Protein AF-A0A7S1HPH6-F1 (afdb_monomer)

pLDDT: mean 77.27, std 28.23, range [22.42, 97.75]

Foldseek 3Di:
DPDDDQPDDDDDPVLVVVLVPDDAAWDWDWDFDQDPVGTDTDIDTDGDPCSSVVVDPDDFDDDDDCLQPPQAQDDDPPDPHRHPVSSVQSQQQQVQVLLVVLQAAEDDDPSFGEAEDCVCPVRSPNNVVRRVFYFYGNFYDDPDDPSGPRVPDPPDDDDDDDDDDDDDDDDDDDDDDDDDDDDDDDDDDDDDDDDD

Nearest PDB structures (foldseek):
  6g9v-assembly2_B  TM=9.231E-01  e=1.113E-08  Aspergillus fumigatus Af293
  6g9w-assembly1_A  TM=8.872E-01  e=3.678E-08  Aspergillus fumigatus Af293
  4bma-assembly1_A  TM=8.974E-01  e=4.796E-08  Aspergillus fumigatus
  3oc9-assembly1_A  TM=8.702E-01  e=1.240E-06  Entamoeba histolytica HM-1:IMSS
  7y8r-assembly1_M  TM=3.788E-01  e=1.404E+00  Homo sapiens

Solvent-accessible surface area (backbone atoms only — not comparable to full-atom values): 13184 Å² total; per-residue (Å²): 139,88,86,78,86,83,84,82,82,90,79,57,70,72,55,51,64,58,52,72,78,52,89,67,67,73,47,81,42,84,40,83,39,82,49,98,95,44,77,42,87,38,81,45,76,43,71,60,83,70,70,52,57,86,77,51,95,75,85,81,81,83,88,74,60,53,75,80,78,61,66,58,72,82,43,58,75,88,42,97,56,41,2,58,58,50,28,50,49,45,52,17,44,41,38,35,53,32,42,44,73,29,41,26,43,78,46,71,56,86,88,40,26,23,42,63,33,66,88,59,30,82,85,54,52,86,42,63,90,34,46,81,36,59,41,52,41,71,37,57,38,56,87,93,57,90,57,60,66,62,82,76,69,99,84,67,84,86,80,76,84,80,78,87,78,87,80,77,94,74,90,84,79,95,82,80,91,77,92,78,85,86,76,89,78,84,76,81,85,82,76,79,79,80,74,130

Organism: NCBI:txid118079

Mean predicted aligned error: 13.44 Å

Secondary structure (DSSP, 8-state):
------S-----HHHHHHHTTS-PPPEEEEEEEEETTEEEEEEEEE--GGGGGGG-SS-------HHHH-----S-TT-SSSSHHHHHHHHHHHHHHHHHHTT-EEES-TTS--EE-TTT-SSS-S-GGGTT-EEETT-EE-TTS--------TTS---PPPPPPP----------PPP-PPPPPPPP---PPPP-

Radius of gyration: 24.22 Å; Cα contacts (8 Å, |Δi|>4): 194; chains: 1; bounding box: 56×44×67 Å

InterPro domains:
  IPR029044 Nucleotide-diphospho-sugar transferases [G3DSA:3.90.550.10] (1-156)
  IPR029044 Nucleotide-diphospho-sugar transferases [SSF53448] (1-144)
  IPR039741 UDP-sugar pyrophosphorylase [PTHR11952] (1-138)

Struc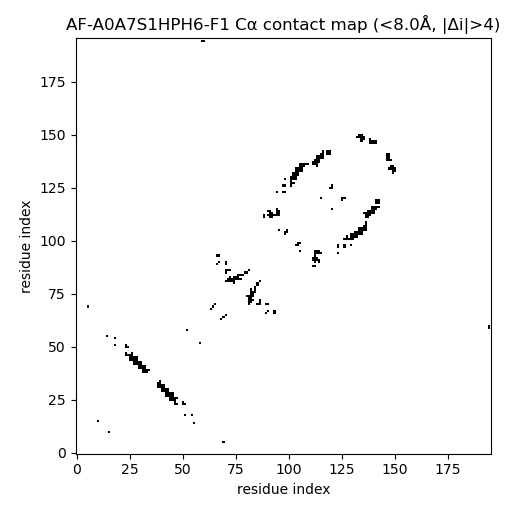ture (mmCIF, N/CA/C/O backbone):
data_AF-A0A7S1HPH6-F1
#
_entry.id   AF-A0A7S1HPH6-F1
#
loop_
_atom_site.group_PDB
_atom_site.id
_atom_site.type_symbol
_atom_site.label_atom_id
_atom_site.label_alt_id
_atom_site.label_comp_id
_atom_site.label_asym_id
_atom_site.label_entity_id
_atom_site.label_seq_id
_atom_site.pdbx_PDB_ins_code
_atom_site.Cartn_x
_atom_site.Cartn_y
_atom_site.Cartn_z
_atom_site.occupancy
_atom_site.B_iso_or_equiv
_atom_site.auth_seq_id
_atom_site.auth_comp_id
_atom_site.auth_asym_id
_atom_site.auth_atom_id
_atom_site.pdbx_PDB_model_num
ATOM 1 N N . TYR A 1 1 ? -9.936 9.406 -16.286 1.00 75.94 1 TYR A N 1
ATOM 2 C CA . TYR A 1 1 ? -9.340 8.166 -15.756 1.00 75.94 1 TYR A CA 1
ATOM 3 C C . TYR A 1 1 ? -9.218 8.309 -14.246 1.00 75.94 1 TYR A C 1
ATOM 5 O O . TYR A 1 1 ? -8.534 9.225 -13.818 1.00 75.94 1 TYR A O 1
ATOM 13 N N . ASN A 1 2 ? -9.925 7.489 -13.464 1.00 91.00 2 ASN A N 1
ATOM 14 C CA . ASN A 1 2 ? -10.007 7.560 -11.992 1.00 91.00 2 ASN A CA 1
ATOM 15 C C . ASN A 1 2 ? -9.466 6.301 -11.279 1.00 91.00 2 ASN A C 1
ATOM 17 O O . ASN A 1 2 ? -9.481 6.240 -10.057 1.00 91.00 2 ASN A O 1
ATOM 21 N N . TRP A 1 3 ? -8.962 5.317 -12.028 1.00 92.69 3 TRP A N 1
ATOM 22 C CA . TRP A 1 3 ? -8.407 4.075 -11.487 1.00 92.69 3 TRP A CA 1
ATOM 23 C C . TRP A 1 3 ? -6.900 4.214 -11.264 1.00 92.69 3 TRP A C 1
ATOM 25 O O . TRP A 1 3 ? -6.129 4.252 -12.226 1.00 92.69 3 TRP A O 1
ATOM 35 N N . SER A 1 4 ? -6.486 4.303 -10.000 1.00 94.31 4 SER A N 1
ATOM 36 C CA . SER A 1 4 ? -5.079 4.452 -9.608 1.00 94.31 4 SER A CA 1
ATOM 37 C C . SER A 1 4 ? -4.474 3.107 -9.207 1.00 94.31 4 SER A C 1
ATOM 39 O O . SER A 1 4 ? -5.008 2.410 -8.351 1.00 94.31 4 SER A O 1
ATOM 41 N N . ASN A 1 5 ? -3.338 2.740 -9.805 1.00 94.81 5 ASN A N 1
ATOM 42 C CA . ASN A 1 5 ? -2.629 1.507 -9.462 1.00 94.81 5 ASN A CA 1
ATOM 43 C C . ASN A 1 5 ? -1.796 1.701 -8.181 1.00 94.81 5 ASN A C 1
ATOM 45 O O . ASN A 1 5 ? -0.822 2.455 -8.190 1.00 94.81 5 ASN A O 1
ATOM 49 N N . ILE A 1 6 ? -2.157 0.997 -7.105 1.00 95.81 6 ILE A N 1
ATOM 50 C CA . ILE A 1 6 ? -1.423 0.992 -5.824 1.00 95.81 6 ILE A CA 1
ATOM 51 C C . ILE A 1 6 ? -0.426 -0.174 -5.690 1.00 95.81 6 ILE A C 1
ATOM 53 O O . ILE A 1 6 ? 0.089 -0.441 -4.610 1.00 95.81 6 ILE A O 1
ATOM 57 N N . CYS A 1 7 ? -0.142 -0.878 -6.788 1.00 95.25 7 CYS A N 1
ATOM 58 C CA . CYS A 1 7 ? 0.757 -2.032 -6.878 1.00 95.25 7 CYS A CA 1
ATOM 59 C C . CYS A 1 7 ? 0.338 -3.275 -6.073 1.00 95.25 7 CYS A C 1
ATOM 61 O O . CYS A 1 7 ? 1.124 -4.215 -5.972 1.00 95.25 7 CYS A O 1
ATOM 63 N N . MET A 1 8 ? -0.906 -3.347 -5.598 1.00 95.25 8 MET A N 1
ATOM 64 C CA . MET A 1 8 ? -1.480 -4.548 -4.987 1.00 95.25 8 MET A CA 1
ATOM 65 C C . MET A 1 8 ? -2.236 -5.358 -6.046 1.00 95.25 8 MET A C 1
ATOM 67 O O . MET A 1 8 ? -3.247 -4.909 -6.579 1.00 95.25 8 MET A O 1
ATOM 71 N N . GLN A 1 9 ? -1.708 -6.526 -6.416 1.00 95.25 9 GLN A N 1
ATOM 72 C CA . GLN A 1 9 ? -2.199 -7.315 -7.551 1.00 95.25 9 GLN A CA 1
ATOM 73 C C . GLN A 1 9 ? -2.404 -8.776 -7.155 1.00 95.25 9 GLN A C 1
ATOM 75 O O . GLN A 1 9 ? -1.573 -9.367 -6.468 1.00 95.25 9 GLN A O 1
ATOM 80 N N . TYR A 1 10 ? -3.494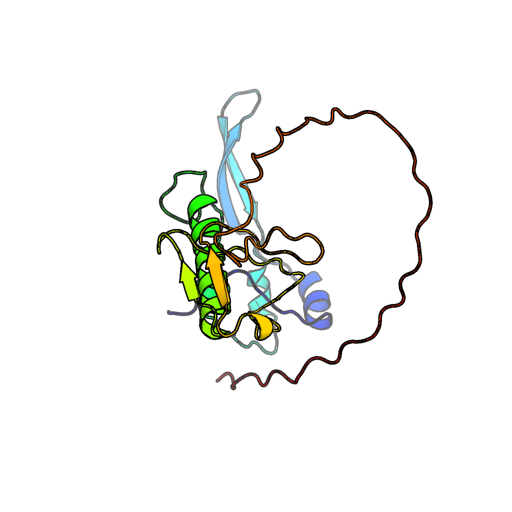 -9.370 -7.641 1.00 95.75 10 TYR A N 1
ATOM 81 C CA . TYR A 1 10 ? -3.784 -10.793 -7.497 1.00 95.75 10 TYR A CA 1
ATOM 82 C C . TYR A 1 10 ? -3.550 -11.520 -8.822 1.00 95.75 10 TYR A C 1
ATOM 84 O O . TYR A 1 10 ? -4.038 -11.098 -9.872 1.00 95.75 10 TYR A O 1
ATOM 92 N N . TYR A 1 11 ? -2.866 -12.662 -8.761 1.00 96.19 11 TYR A N 1
ATOM 93 C CA . TYR A 1 11 ? -2.637 -13.520 -9.916 1.00 96.19 11 TYR A CA 1
ATOM 94 C C . TYR A 1 11 ? -2.923 -14.979 -9.584 1.00 96.19 11 TYR A C 1
ATOM 96 O O . TYR A 1 11 ? -2.517 -15.493 -8.543 1.00 96.19 11 TYR A O 1
ATOM 104 N N . SER A 1 12 ? -3.552 -15.687 -10.523 1.00 96.94 12 SER A N 1
ATOM 105 C CA . SER A 1 12 ? -3.580 -17.149 -10.465 1.00 96.94 12 SER A CA 1
ATOM 106 C C . SER A 1 12 ? -2.220 -17.726 -10.869 1.00 96.94 12 SER A C 1
ATOM 108 O O . SER A 1 12 ? -1.543 -17.191 -11.751 1.00 96.94 12 SER A O 1
ATOM 110 N N . ARG A 1 13 ? -1.846 -18.874 -10.293 1.00 97.38 13 ARG A N 1
ATOM 111 C CA . ARG A 1 13 ? -0.613 -19.590 -10.671 1.00 97.38 13 ARG A CA 1
ATOM 112 C C . ARG A 1 13 ? -0.541 -19.870 -12.177 1.00 97.38 13 ARG A C 1
ATOM 114 O O . ARG A 1 13 ? 0.477 -19.600 -12.800 1.00 97.38 13 ARG A O 1
ATOM 121 N N . GLN A 1 14 ? -1.641 -20.342 -12.770 1.00 96.88 14 GLN A N 1
ATOM 122 C CA . GLN A 1 14 ? -1.716 -20.647 -14.206 1.00 96.88 14 GLN A CA 1
ATOM 123 C C . GLN A 1 14 ? -1.453 -19.412 -15.079 1.00 96.88 14 GLN A C 1
ATOM 125 O O . GLN A 1 14 ? -0.847 -19.510 -16.146 1.00 96.88 14 GLN A O 1
ATOM 130 N N . PHE A 1 15 ? -1.911 -18.236 -14.639 1.00 96.81 15 PHE A N 1
ATOM 131 C CA . PHE A 1 15 ? -1.621 -16.987 -15.332 1.00 96.81 15 PHE A CA 1
ATOM 132 C C . PHE A 1 15 ? -0.126 -16.651 -15.275 1.00 96.81 15 PHE A C 1
ATOM 134 O O . PHE A 1 15 ? 0.449 -16.331 -16.314 1.00 96.81 15 PHE A O 1
ATOM 141 N N . LEU A 1 16 ? 0.509 -16.774 -14.104 1.00 96.62 16 LEU A N 1
ATOM 142 C CA . LEU A 1 16 ? 1.942 -16.509 -13.944 1.00 96.62 16 LEU A CA 1
ATOM 143 C C . LEU A 1 16 ? 2.800 -17.451 -14.800 1.00 96.62 16 LEU A C 1
ATOM 145 O O . LEU A 1 16 ? 3.695 -16.985 -15.497 1.00 96.62 16 LEU A O 1
ATOM 149 N N . GLU A 1 17 ? 2.479 -18.747 -14.829 1.00 96.69 17 GLU A N 1
ATOM 150 C CA . GLU A 1 17 ? 3.160 -19.737 -15.682 1.00 96.69 17 GLU A CA 1
ATOM 151 C C . GLU A 1 17 ? 3.076 -19.369 -17.166 1.00 96.69 17 GLU A C 1
ATOM 153 O O . GLU A 1 17 ? 4.062 -19.443 -17.899 1.00 96.69 17 GLU A O 1
ATOM 158 N N . LYS A 1 18 ? 1.904 -18.903 -17.612 1.00 95.38 18 LYS A N 1
ATOM 159 C CA . LYS A 1 18 ? 1.715 -18.422 -18.982 1.00 95.38 18 LYS A CA 1
ATOM 160 C C . LYS A 1 18 ? 2.555 -17.172 -19.257 1.00 95.38 18 LYS A C 1
ATOM 162 O O . LYS A 1 18 ? 3.189 -17.097 -20.311 1.00 95.38 18 LYS A O 1
ATOM 167 N N . VAL A 1 19 ? 2.522 -16.182 -18.363 1.00 96.25 19 VAL A N 1
ATOM 168 C CA . VAL A 1 19 ? 3.171 -14.878 -18.574 1.00 96.25 19 VAL A CA 1
ATOM 169 C C . VAL A 1 19 ? 4.692 -14.953 -18.472 1.00 96.25 19 VAL A C 1
ATOM 171 O O . VAL A 1 19 ? 5.369 -14.204 -19.165 1.00 96.25 19 VAL A O 1
ATOM 174 N N . ALA A 1 20 ? 5.234 -15.906 -17.710 1.00 94.94 20 ALA A N 1
ATOM 175 C CA . ALA A 1 20 ? 6.676 -16.127 -17.589 1.00 94.94 20 ALA A CA 1
ATOM 176 C C . ALA A 1 20 ? 7.363 -16.449 -18.931 1.00 94.94 20 ALA A C 1
ATOM 178 O O . ALA A 1 20 ? 8.558 -16.224 -19.085 1.00 94.94 20 ALA A O 1
ATOM 179 N N . THR A 1 21 ? 6.608 -16.948 -19.916 1.00 95.25 21 THR A N 1
ATOM 180 C CA . THR A 1 21 ? 7.103 -17.232 -21.277 1.00 95.25 21 THR A CA 1
ATOM 181 C C . THR A 1 21 ? 6.947 -16.057 -22.247 1.00 95.25 21 THR A C 1
ATOM 183 O O . THR A 1 21 ? 7.259 -16.189 -23.430 1.00 95.25 21 THR A O 1
ATOM 186 N N . LYS A 1 22 ? 6.399 -14.923 -21.793 1.00 94.88 22 LYS A N 1
ATOM 187 C CA . LYS A 1 22 ? 6.122 -13.755 -22.634 1.00 94.88 22 LYS A CA 1
ATOM 188 C C . LYS A 1 22 ? 7.253 -12.749 -22.554 1.00 94.88 22 LYS A C 1
ATOM 190 O O . LYS A 1 22 ? 7.819 -12.509 -21.491 1.00 94.88 22 LYS A O 1
ATOM 195 N N . ASP A 1 23 ? 7.534 -12.120 -23.689 1.00 93.50 23 ASP A N 1
ATOM 196 C CA . ASP A 1 23 ? 8.440 -10.987 -23.712 1.00 93.50 23 ASP A CA 1
ATOM 197 C C . ASP A 1 23 ? 7.676 -9.715 -23.340 1.00 93.50 23 ASP A C 1
ATOM 199 O O . ASP A 1 23 ? 6.871 -9.191 -24.111 1.00 93.50 23 ASP A O 1
ATOM 203 N N . LEU A 1 24 ? 7.878 -9.264 -22.104 1.00 93.50 24 LEU A N 1
ATOM 204 C CA . LEU A 1 24 ? 7.455 -7.934 -21.676 1.00 93.50 24 LEU A CA 1
ATOM 205 C C . LEU A 1 24 ? 8.492 -6.925 -22.177 1.00 93.50 24 LEU A C 1
ATOM 207 O O . LEU A 1 24 ? 9.686 -7.123 -21.941 1.00 93.50 24 LEU A O 1
ATOM 211 N N . GLY A 1 25 ? 8.048 -5.875 -22.866 1.00 93.88 25 GLY A N 1
ATOM 212 C CA . GLY A 1 25 ? 8.938 -4.849 -23.405 1.00 93.88 25 GLY A CA 1
ATOM 213 C C . GLY A 1 25 ? 9.750 -4.139 -22.318 1.00 93.88 25 GLY A C 1
ATOM 214 O O . GLY A 1 25 ? 9.384 -4.133 -21.143 1.00 93.88 25 GLY A O 1
ATOM 215 N N . TYR A 1 26 ? 10.869 -3.537 -22.719 1.00 97.19 26 TYR A N 1
ATOM 216 C CA . TYR A 1 26 ? 11.667 -2.706 -21.823 1.00 97.19 26 TYR A CA 1
ATOM 217 C C . TYR A 1 26 ? 11.165 -1.265 -21.827 1.00 97.19 26 TYR A C 1
ATOM 219 O O . TYR A 1 26 ? 11.036 -0.640 -22.879 1.00 97.19 26 TYR A O 1
ATOM 227 N N . HIS A 1 27 ? 10.982 -0.718 -20.633 1.00 97.25 27 HIS A N 1
ATOM 228 C CA . HIS A 1 27 ? 10.866 0.711 -20.390 1.00 97.25 27 HIS A CA 1
ATOM 229 C C . HIS A 1 27 ? 12.269 1.287 -20.219 1.00 97.25 27 HIS A C 1
ATOM 231 O O . HIS A 1 27 ? 13.102 0.725 -19.504 1.00 97.25 27 HIS A O 1
ATOM 237 N N . VAL A 1 28 ? 12.544 2.396 -20.902 1.00 97.44 28 VAL A N 1
ATOM 238 C CA . VAL A 1 28 ? 13.873 3.016 -20.944 1.00 97.44 28 VAL A CA 1
ATOM 239 C C . VAL A 1 28 ? 13.863 4.279 -20.092 1.00 97.44 28 VAL A C 1
ATOM 241 O O . VAL A 1 28 ? 13.097 5.203 -20.359 1.00 97.44 28 VAL A O 1
ATOM 244 N N . ALA A 1 29 ? 14.751 4.357 -19.102 1.00 96.94 29 ALA A N 1
ATOM 245 C CA . ALA A 1 29 ? 14.980 5.565 -18.317 1.00 96.94 29 ALA A CA 1
ATOM 246 C C . ALA A 1 29 ? 16.438 6.018 -18.433 1.00 96.94 29 ALA A C 1
ATOM 248 O O . ALA A 1 29 ? 17.361 5.255 -18.157 1.00 96.94 29 ALA A O 1
ATOM 249 N N . VAL A 1 30 ? 16.662 7.282 -18.793 1.00 97.12 30 VAL A N 1
ATOM 250 C CA . VAL A 1 30 ? 18.011 7.864 -18.805 1.00 97.12 30 VAL A CA 1
ATOM 251 C C . VAL A 1 30 ? 18.412 8.225 -17.374 1.00 97.12 30 VAL A C 1
ATOM 253 O O . VAL A 1 30 ? 17.677 8.927 -16.675 1.00 97.12 30 VAL A O 1
ATOM 256 N N . LYS A 1 31 ? 19.571 7.744 -16.921 1.00 96.25 31 LYS A N 1
ATOM 257 C CA . LYS A 1 31 ? 20.105 7.988 -15.57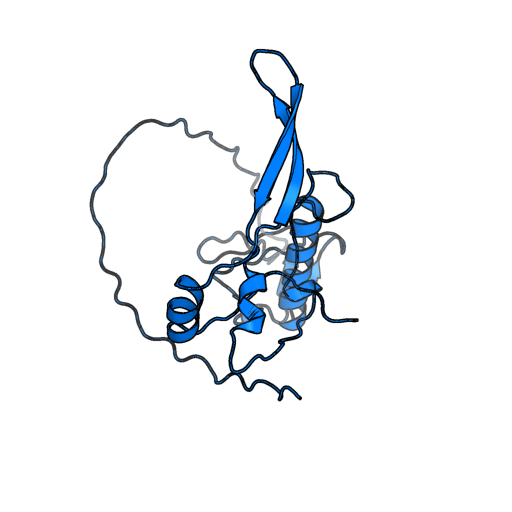4 1.00 96.25 31 LYS A CA 1
ATOM 258 C C . LYS A 1 31 ? 21.557 8.443 -15.637 1.00 96.25 31 LYS A C 1
ATOM 260 O O . LYS A 1 31 ? 22.297 8.068 -16.541 1.00 96.25 31 LYS A O 1
ATOM 265 N N . ASP A 1 32 ? 21.956 9.236 -14.653 1.00 96.69 32 ASP A N 1
ATOM 266 C CA . ASP A 1 32 ? 23.361 9.558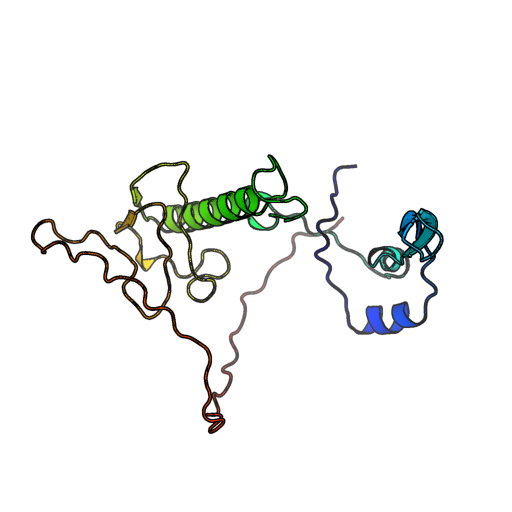 -14.426 1.00 96.69 32 ASP A CA 1
ATOM 267 C C . ASP A 1 32 ? 24.047 8.373 -13.747 1.00 96.69 32 ASP A C 1
ATOM 269 O O . ASP A 1 32 ? 23.667 7.962 -12.649 1.00 96.69 32 ASP A O 1
ATOM 273 N N . VAL A 1 33 ? 25.039 7.803 -14.427 1.00 96.06 33 VAL A N 1
ATOM 274 C CA . VAL A 1 33 ? 25.809 6.647 -13.973 1.00 96.06 33 VAL A CA 1
ATOM 275 C C . VAL A 1 33 ? 27.220 7.113 -13.649 1.00 96.06 33 VAL A C 1
ATOM 277 O O . VAL A 1 33 ? 27.914 7.675 -14.496 1.00 96.06 33 VAL A O 1
ATOM 280 N N . LYS A 1 34 ? 27.646 6.888 -12.405 1.00 96.50 34 LYS A N 1
ATOM 281 C CA . LYS A 1 34 ? 29.015 7.169 -11.971 1.00 96.50 34 LYS A CA 1
ATOM 282 C C . LYS A 1 34 ? 29.937 6.057 -12.469 1.00 96.50 34 LYS A C 1
ATOM 284 O O . LYS A 1 34 ? 29.673 4.886 -12.218 1.00 96.50 34 LYS A O 1
ATOM 289 N N . THR A 1 35 ? 31.008 6.437 -13.151 1.00 94.69 35 THR A N 1
ATOM 290 C CA . THR A 1 35 ? 32.063 5.548 -13.654 1.00 94.69 35 THR A CA 1
ATOM 291 C C . THR A 1 35 ? 33.424 6.043 -13.165 1.00 94.69 35 THR A C 1
ATOM 293 O O . THR A 1 35 ? 33.524 7.153 -12.638 1.00 94.69 35 THR A O 1
ATOM 296 N N . GLU A 1 36 ? 34.482 5.257 -13.367 1.00 95.12 36 GLU A N 1
ATOM 297 C CA . GLU A 1 36 ? 35.854 5.674 -13.036 1.00 95.12 36 GLU A CA 1
ATOM 298 C C . GLU A 1 36 ? 36.290 6.936 -13.801 1.00 95.12 36 GLU A C 1
ATOM 300 O O . GLU A 1 36 ? 37.009 7.770 -13.262 1.00 95.12 36 GLU A O 1
ATOM 305 N N . ALA A 1 37 ? 35.791 7.124 -15.028 1.00 93.56 37 ALA A N 1
ATOM 306 C CA . ALA A 1 37 ? 36.072 8.292 -15.865 1.00 93.56 37 ALA A CA 1
ATOM 307 C C . ALA A 1 37 ? 35.154 9.499 -15.577 1.00 93.56 37 ALA A C 1
ATOM 309 O O . ALA A 1 37 ? 35.206 10.501 -16.290 1.00 93.56 37 ALA A O 1
ATOM 310 N N . GLY A 1 38 ? 34.292 9.416 -14.558 1.00 95.00 38 GLY A N 1
ATOM 311 C CA . GLY A 1 38 ? 33.315 10.450 -14.215 1.00 95.00 38 GLY A CA 1
ATOM 312 C C . GLY A 1 38 ? 31.866 10.021 -14.446 1.00 95.00 38 GLY A C 1
ATOM 313 O O . GLY A 1 38 ? 31.549 8.837 -14.563 1.00 95.00 38 GLY A O 1
ATOM 314 N N . THR A 1 39 ? 30.949 10.988 -14.453 1.00 96.19 39 THR A N 1
ATOM 315 C CA . THR A 1 39 ? 29.508 10.716 -14.591 1.00 96.19 39 THR A CA 1
ATOM 316 C C . THR A 1 39 ? 29.090 10.762 -16.057 1.00 96.19 39 THR A C 1
ATOM 318 O O . THR A 1 39 ? 29.346 11.752 -16.737 1.00 96.19 39 THR A O 1
ATOM 321 N N . VAL A 1 40 ? 28.415 9.711 -16.528 1.00 97.00 40 VAL A N 1
ATOM 322 C CA . VAL A 1 40 ? 27.908 9.590 -17.904 1.00 97.00 40 VAL A CA 1
ATOM 323 C C . VAL A 1 40 ? 26.404 9.314 -17.917 1.00 97.00 40 VAL A C 1
ATOM 325 O O . VAL A 1 40 ? 25.850 8.786 -16.953 1.00 97.00 40 VAL A O 1
ATOM 328 N N . LYS A 1 41 ? 25.728 9.639 -19.025 1.00 97.25 41 LYS A N 1
ATOM 329 C CA . LYS A 1 41 ? 24.322 9.265 -19.235 1.00 97.25 41 LYS A CA 1
ATOM 330 C C . LYS A 1 41 ? 24.238 7.794 -19.643 1.00 97.25 41 LYS A C 1
ATOM 332 O O . LYS A 1 41 ? 24.736 7.415 -20.697 1.00 97.25 41 LYS A O 1
ATOM 337 N N . GLY A 1 42 ? 23.595 6.981 -18.813 1.00 96.31 42 GLY A N 1
ATOM 338 C CA . GLY A 1 42 ? 23.301 5.576 -19.081 1.00 96.31 42 GLY A CA 1
ATOM 339 C C . GLY A 1 42 ? 21.810 5.330 -19.296 1.00 96.31 42 GLY A C 1
ATOM 340 O O . GLY A 1 42 ? 20.963 6.103 -18.842 1.00 96.31 42 GLY A O 1
ATOM 341 N N . LEU A 1 43 ? 21.489 4.229 -19.973 1.00 97.25 43 LEU A N 1
ATOM 342 C CA . LEU A 1 43 ? 20.120 3.738 -20.113 1.00 97.25 43 LEU A CA 1
ATOM 343 C C . LEU A 1 43 ? 19.848 2.672 -19.052 1.00 97.25 43 LEU A C 1
ATOM 345 O O . LEU A 1 43 ? 20.555 1.670 -18.971 1.00 97.25 43 LEU A O 1
ATOM 349 N N . LYS A 1 44 ? 18.803 2.880 -18.254 1.00 96.88 44 LYS A N 1
ATOM 350 C CA . LYS A 1 44 ? 18.232 1.878 -17.360 1.00 96.88 44 LYS A CA 1
ATOM 351 C C . LYS A 1 44 ? 17.057 1.224 -18.077 1.00 96.88 44 LYS A C 1
ATOM 353 O O . LYS A 1 44 ? 16.103 1.912 -18.434 1.00 96.88 44 LYS A O 1
ATOM 358 N N . LEU A 1 45 ? 17.154 -0.081 -18.301 1.00 97.50 45 LEU A N 1
ATOM 359 C CA . LEU A 1 45 ? 16.094 -0.887 -18.897 1.00 97.50 45 LEU A CA 1
ATOM 360 C C . LEU A 1 45 ? 15.332 -1.593 -17.775 1.00 97.50 45 LEU A C 1
ATOM 362 O O . LEU A 1 45 ? 15.931 -2.336 -16.999 1.00 97.50 45 LEU A O 1
ATOM 366 N N . GLU A 1 46 ? 14.029 -1.356 -17.675 1.00 96.88 46 GLU A N 1
ATOM 367 C CA . GLU A 1 46 ? 13.163 -1.942 -16.648 1.00 96.88 46 GLU A CA 1
ATOM 368 C C . GLU A 1 46 ? 11.968 -2.641 -17.299 1.00 96.88 46 GLU A C 1
ATOM 370 O O . GLU A 1 46 ? 11.453 -2.185 -18.315 1.00 96.88 46 GLU A O 1
ATOM 375 N N . LYS A 1 47 ? 11.515 -3.754 -16.718 1.00 95.38 47 LYS A N 1
ATOM 376 C CA . LYS A 1 47 ? 10.227 -4.374 -17.060 1.00 95.38 47 LYS A CA 1
ATOM 377 C C . LYS A 1 47 ? 9.238 -4.039 -15.953 1.00 95.38 47 LYS A C 1
ATOM 379 O O . LYS A 1 47 ? 9.604 -4.109 -14.778 1.00 95.38 47 LYS A O 1
ATOM 384 N N . PHE A 1 48 ? 8.002 -3.697 -16.301 1.00 95.69 48 PHE A N 1
ATOM 385 C CA . PHE A 1 48 ? 6.980 -3.404 -15.304 1.00 95.69 48 PHE A CA 1
ATOM 386 C C . PHE A 1 48 ? 6.038 -4.591 -15.110 1.00 95.69 48 PHE A C 1
ATOM 388 O O . PHE A 1 48 ? 5.574 -5.214 -16.060 1.00 95.69 48 PHE A O 1
ATOM 395 N N . ILE A 1 49 ? 5.726 -4.900 -13.849 1.00 93.62 49 ILE A N 1
ATOM 396 C CA . ILE A 1 49 ? 4.884 -6.052 -13.481 1.00 93.62 49 ILE A CA 1
ATOM 397 C C . ILE A 1 49 ? 3.474 -5.984 -14.092 1.00 93.62 49 ILE A C 1
ATOM 399 O O . ILE A 1 49 ? 2.877 -7.013 -14.399 1.00 93.62 49 ILE A O 1
ATOM 403 N N . PHE A 1 50 ? 2.960 -4.776 -14.332 1.00 93.81 50 PHE A N 1
ATOM 404 C CA . PHE A 1 50 ? 1.641 -4.537 -14.921 1.00 93.81 50 PHE A CA 1
ATOM 405 C C . PHE A 1 50 ? 1.613 -4.660 -16.454 1.00 93.81 50 PHE A C 1
ATOM 407 O O . PHE A 1 50 ? 0.528 -4.782 -17.023 1.00 93.81 50 PHE A O 1
ATOM 414 N N . ASP A 1 51 ? 2.766 -4.761 -17.129 1.00 95.75 51 ASP A N 1
ATOM 415 C CA . ASP A 1 51 ? 2.817 -5.110 -18.561 1.00 95.75 51 ASP A CA 1
ATOM 416 C C . ASP A 1 51 ? 2.294 -6.536 -18.820 1.00 95.75 51 ASP A C 1
ATOM 418 O O . ASP A 1 51 ? 2.035 -6.930 -19.957 1.00 95.75 51 ASP A O 1
ATOM 422 N N . ALA A 1 52 ? 2.097 -7.320 -17.756 1.00 94.94 52 ALA A N 1
ATOM 423 C CA . ALA A 1 52 ? 1.461 -8.626 -17.799 1.00 94.94 52 ALA A CA 1
ATOM 424 C C . ALA A 1 52 ? -0.062 -8.560 -18.048 1.00 94.94 52 ALA A C 1
ATOM 426 O O . ALA A 1 52 ? -0.634 -9.534 -18.545 1.00 94.94 52 ALA A O 1
ATOM 427 N N . PHE A 1 53 ? -0.742 -7.452 -17.719 1.00 94.94 53 PHE A N 1
ATOM 428 C CA . PHE A 1 53 ? -2.212 -7.367 -17.745 1.00 94.94 53 PHE A CA 1
ATOM 429 C C . PHE A 1 53 ? -2.858 -7.710 -19.095 1.00 94.94 53 PHE A C 1
ATOM 431 O O . PHE A 1 53 ? -3.836 -8.462 -19.085 1.00 94.94 53 PHE A O 1
ATOM 438 N N . PRO A 1 54 ? -2.328 -7.277 -20.257 1.00 95.12 54 PRO A N 1
ATOM 439 C CA . PRO A 1 54 ? -2.914 -7.619 -21.555 1.00 95.12 54 PRO A CA 1
ATOM 440 C C . PRO A 1 54 ? -2.963 -9.127 -21.850 1.00 95.12 54 PRO A C 1
ATOM 442 O O . PRO A 1 54 ? -3.726 -9.572 -22.703 1.00 95.12 54 PRO A O 1
ATOM 445 N N . TYR A 1 55 ? -2.169 -9.945 -21.149 1.00 95.12 55 TYR A N 1
ATOM 446 C CA . TYR A 1 55 ? -2.162 -11.398 -21.329 1.00 95.12 55 TYR A CA 1
ATOM 447 C C . TYR A 1 55 ? -3.238 -12.126 -20.509 1.00 95.12 55 TYR A C 1
ATOM 449 O O . TYR A 1 55 ? -3.397 -13.351 -20.664 1.00 95.12 55 TYR A O 1
ATOM 457 N N . ALA A 1 56 ? -3.951 -11.416 -19.627 1.00 95.31 56 ALA A N 1
ATOM 458 C CA . ALA A 1 56 ? -4.998 -11.976 -18.785 1.00 95.31 56 ALA A CA 1
ATOM 459 C C . ALA A 1 56 ? -6.262 -12.245 -19.611 1.00 95.31 56 ALA A C 1
ATOM 461 O O . ALA A 1 56 ? -6.681 -11.434 -20.427 1.00 95.31 56 ALA A O 1
ATOM 462 N N . LYS A 1 57 ? -6.886 -13.413 -19.407 1.00 94.69 57 LYS A N 1
ATOM 463 C CA . LYS A 1 57 ? -8.168 -13.741 -20.064 1.00 94.69 57 LYS A CA 1
ATOM 464 C C . LYS A 1 57 ? -9.354 -13.029 -19.408 1.00 94.69 57 LYS A C 1
ATOM 466 O O . LYS A 1 57 ? -10.373 -12.824 -20.053 1.00 94.69 57 LYS A O 1
ATOM 471 N N . LYS A 1 58 ? -9.240 -12.761 -18.108 1.00 95.06 58 LYS A N 1
ATOM 472 C CA . LYS A 1 58 ? -10.238 -12.104 -17.267 1.00 95.06 58 LYS A CA 1
ATOM 473 C C . LYS A 1 58 ? -9.492 -11.198 -16.299 1.00 95.06 58 LYS A C 1
ATOM 475 O O . LYS A 1 58 ? -8.497 -11.636 -15.720 1.00 95.06 58 LYS A O 1
ATOM 480 N N . THR A 1 59 ? -10.007 -9.993 -16.117 1.00 94.25 59 THR A N 1
ATOM 481 C CA . THR A 1 59 ? -9.469 -8.981 -15.209 1.00 94.25 59 THR A CA 1
ATOM 482 C C . THR A 1 59 ? -10.630 -8.427 -14.397 1.00 94.25 59 THR A C 1
ATOM 484 O O . THR A 1 59 ? -11.737 -8.317 -14.915 1.00 94.25 59 THR A O 1
ATOM 487 N N . CYS A 1 60 ? -10.388 -8.105 -13.132 1.00 94.94 60 CYS A N 1
ATOM 488 C CA . CYS A 1 60 ? -11.308 -7.331 -12.310 1.00 94.94 60 CYS A CA 1
ATOM 489 C C . CYS A 1 60 ? -10.494 -6.307 -11.519 1.00 94.94 60 CYS A C 1
ATOM 491 O O . CYS A 1 60 ? -9.305 -6.518 -11.267 1.00 94.94 60 CYS A O 1
ATOM 493 N N . LEU A 1 61 ? -11.131 -5.192 -11.187 1.00 95.06 61 LEU A N 1
ATOM 494 C CA . LEU A 1 61 ? -10.565 -4.111 -10.398 1.00 95.06 61 LEU A CA 1
ATOM 495 C C . LEU A 1 61 ? -11.233 -4.122 -9.025 1.00 95.06 61 LEU A C 1
ATOM 497 O O . LEU A 1 61 ? -12.446 -4.297 -8.929 1.00 95.06 61 LEU A O 1
ATOM 501 N N . LEU A 1 62 ? -10.435 -3.938 -7.977 1.00 95.38 62 LEU A N 1
ATOM 502 C CA . LEU A 1 62 ? -10.919 -3.761 -6.614 1.00 95.38 62 LEU A CA 1
ATOM 503 C C . LEU A 1 62 ? -10.559 -2.347 -6.169 1.00 95.38 62 LEU A C 1
ATOM 505 O O . LEU A 1 62 ? -9.381 -1.996 -6.112 1.00 95.38 62 LEU A O 1
ATOM 509 N N . GLU A 1 63 ? -11.580 -1.543 -5.897 1.00 96.31 63 GLU A N 1
ATOM 510 C CA . GLU A 1 63 ? -11.425 -0.231 -5.278 1.00 96.31 63 GLU A CA 1
ATOM 511 C C . GLU A 1 63 ? -11.361 -0.385 -3.757 1.00 96.31 63 GLU A C 1
ATOM 513 O O . GLU A 1 63 ? -12.072 -1.210 -3.181 1.00 96.31 63 GLU A O 1
ATOM 518 N N . VAL A 1 64 ? -10.503 0.410 -3.123 1.00 95.38 64 VAL A N 1
ATOM 519 C CA . VAL A 1 64 ? -10.300 0.424 -1.673 1.00 95.38 64 VAL A CA 1
ATOM 520 C C . VAL A 1 64 ? -10.239 1.858 -1.158 1.00 95.38 64 VAL A C 1
ATOM 522 O O . VAL A 1 64 ? -9.909 2.780 -1.907 1.00 95.38 64 VAL A O 1
ATOM 525 N N . GLU A 1 65 ? -10.523 2.045 0.131 1.00 95.25 65 GLU A N 1
ATOM 526 C CA . GLU A 1 65 ? -10.308 3.325 0.805 1.00 95.25 65 GLU A CA 1
ATOM 527 C C . GLU A 1 65 ? -8.802 3.573 0.967 1.00 95.25 65 GLU A C 1
ATOM 529 O O . GLU A 1 65 ? -8.066 2.748 1.515 1.00 95.25 65 GLU A O 1
ATOM 534 N N . ARG A 1 66 ? -8.328 4.728 0.491 1.00 94.88 66 ARG A N 1
ATOM 535 C CA . ARG A 1 66 ? -6.902 5.077 0.517 1.00 94.88 66 ARG A CA 1
ATOM 536 C C . ARG A 1 66 ? -6.366 5.112 1.946 1.00 94.88 66 ARG A C 1
ATOM 538 O O . ARG A 1 66 ? -5.277 4.614 2.208 1.00 94.88 66 ARG A O 1
ATOM 545 N N . GLU A 1 67 ? -7.133 5.697 2.855 1.00 94.19 67 GLU A N 1
ATOM 546 C CA . GLU A 1 67 ? -6.778 5.907 4.256 1.00 94.19 67 GLU A CA 1
ATOM 547 C C . GLU A 1 67 ? -6.746 4.597 5.060 1.00 94.19 67 GLU A C 1
ATOM 549 O O . GLU A 1 67 ? -6.238 4.593 6.180 1.00 94.19 67 GLU A O 1
ATOM 554 N N . ALA A 1 68 ? -7.287 3.504 4.512 1.00 95.06 68 ALA A N 1
ATOM 555 C CA . ALA A 1 68 ? -7.252 2.176 5.119 1.00 95.06 68 ALA A CA 1
ATOM 556 C C . ALA A 1 68 ? -6.137 1.285 4.544 1.00 95.06 68 ALA A C 1
ATOM 558 O O . ALA A 1 68 ? -5.521 0.534 5.289 1.00 95.06 68 ALA A O 1
ATOM 559 N N . GLU A 1 69 ? -5.849 1.386 3.242 1.00 96.19 69 GLU A N 1
ATOM 560 C CA . GLU A 1 69 ? -5.033 0.382 2.534 1.00 96.19 69 GLU A CA 1
ATOM 561 C C . GLU A 1 69 ? -3.745 0.940 1.897 1.00 96.19 69 GLU A C 1
ATOM 563 O O . GLU A 1 69 ? -2.933 0.178 1.364 1.00 96.19 69 GLU A O 1
ATOM 568 N N . PHE A 1 70 ? -3.529 2.265 1.888 1.00 96.81 70 PHE A N 1
ATOM 569 C CA . PHE A 1 70 ? -2.429 2.857 1.119 1.00 96.81 70 PHE A CA 1
ATOM 570 C C . PHE A 1 70 ? -1.717 4.045 1.787 1.00 96.81 70 PHE A C 1
ATOM 572 O O . PHE A 1 70 ? -2.139 5.199 1.700 1.00 96.81 70 PHE A O 1
ATOM 579 N N . ALA A 1 71 ? -0.532 3.765 2.340 1.00 96.56 71 ALA A N 1
ATOM 580 C CA . ALA A 1 71 ? 0.385 4.744 2.928 1.00 96.56 71 ALA A CA 1
ATOM 581 C C . ALA A 1 71 ? 1.833 4.528 2.419 1.00 96.56 71 ALA A C 1
ATOM 583 O O . ALA A 1 71 ? 2.657 3.926 3.110 1.00 96.56 71 ALA A O 1
ATOM 584 N N . PRO A 1 72 ? 2.166 4.946 1.180 1.00 96.94 72 PRO A N 1
ATOM 585 C CA . PRO A 1 72 ? 3.467 4.661 0.579 1.00 96.94 72 PRO A CA 1
ATOM 586 C C . PRO A 1 72 ? 4.597 5.482 1.215 1.00 96.94 72 PRO A C 1
ATOM 588 O O . PRO A 1 72 ? 4.420 6.645 1.563 1.00 96.94 72 PRO A O 1
ATOM 591 N N . VAL A 1 73 ? 5.801 4.907 1.250 1.00 97.19 73 VAL A N 1
ATOM 592 C CA . VAL A 1 73 ? 7.033 5.603 1.646 1.00 97.19 73 VAL A CA 1
ATOM 593 C C . VAL A 1 73 ? 7.978 5.656 0.448 1.00 97.19 73 VAL A C 1
ATOM 595 O O . VAL A 1 73 ? 8.525 4.642 0.020 1.00 97.19 73 VAL A O 1
ATOM 598 N N . LYS A 1 74 ? 8.132 6.848 -0.126 1.00 95.88 74 LYS A N 1
ATOM 599 C CA . LYS A 1 74 ? 8.950 7.139 -1.315 1.00 95.88 74 LYS A CA 1
ATOM 600 C C . LYS A 1 74 ? 9.997 8.224 -1.065 1.00 95.88 74 LYS A C 1
ATOM 602 O O . LYS A 1 74 ? 11.012 8.249 -1.756 1.00 95.88 74 LYS A O 1
ATOM 607 N N . ASN A 1 75 ? 9.739 9.111 -0.109 1.00 97.38 75 ASN A N 1
ATOM 608 C CA . ASN A 1 75 ? 10.561 10.267 0.223 1.00 97.38 75 ASN A CA 1
ATOM 609 C C . ASN A 1 75 ? 11.190 10.107 1.614 1.00 97.38 75 ASN A C 1
ATOM 611 O O . ASN A 1 75 ? 10.769 9.270 2.410 1.00 97.38 75 ASN A O 1
ATOM 615 N N . ALA A 1 76 ? 12.211 10.914 1.903 1.00 96.25 76 ALA A N 1
ATOM 616 C CA . ALA A 1 76 ? 12.875 10.925 3.204 1.00 96.25 76 ALA A CA 1
ATOM 617 C C . ALA A 1 76 ? 11.971 11.491 4.320 1.00 96.25 76 ALA A C 1
ATOM 619 O O . ALA A 1 76 ? 10.945 12.116 4.044 1.00 96.25 76 ALA A O 1
ATOM 620 N N . PHE A 1 77 ? 12.382 11.292 5.577 1.00 96.31 77 PHE A N 1
ATOM 621 C CA . PHE A 1 77 ? 11.774 11.935 6.749 1.00 96.31 77 PHE A CA 1
ATOM 622 C C . PHE A 1 77 ? 11.668 13.456 6.570 1.00 96.31 77 PHE A C 1
ATOM 624 O O . PHE A 1 77 ? 12.537 14.079 5.957 1.00 96.31 77 PHE A O 1
ATOM 631 N N . GLY A 1 78 ? 10.601 14.041 7.106 1.00 94.44 78 GLY A N 1
ATOM 632 C CA . GLY A 1 78 ? 10.307 15.469 7.014 1.00 94.44 78 GLY A CA 1
ATOM 633 C C . GLY A 1 78 ? 9.760 15.938 5.663 1.00 94.44 78 GLY A C 1
ATOM 634 O O . GLY A 1 78 ? 9.446 17.114 5.530 1.00 94.44 78 GLY A O 1
ATOM 635 N N . ALA A 1 79 ? 9.625 15.062 4.660 1.00 96.25 79 ALA A N 1
ATOM 636 C CA . ALA A 1 79 ? 8.925 15.419 3.430 1.00 96.25 79 ALA A CA 1
ATOM 637 C C . ALA A 1 79 ? 7.401 15.443 3.647 1.00 96.25 79 ALA A C 1
ATOM 639 O O . ALA A 1 79 ? 6.846 14.548 4.290 1.00 96.25 79 ALA A O 1
ATOM 640 N N . ASP A 1 80 ? 6.727 16.411 3.021 1.00 94.81 80 ASP A N 1
ATOM 641 C CA . ASP A 1 80 ? 5.287 16.681 3.190 1.00 94.81 80 ASP A CA 1
ATOM 642 C C . ASP A 1 80 ? 4.357 15.551 2.710 1.00 94.81 80 ASP A C 1
ATOM 644 O O . ASP A 1 80 ? 3.160 15.556 2.993 1.00 94.81 80 ASP A O 1
ATOM 648 N N . LYS A 1 81 ? 4.873 14.596 1.927 1.00 94.94 81 LYS A N 1
ATOM 649 C CA . LYS A 1 81 ? 4.098 13.487 1.354 1.00 94.94 81 LYS A CA 1
ATOM 650 C C . LYS A 1 81 ? 4.946 12.242 1.158 1.00 94.94 81 LYS A C 1
ATOM 652 O O . LYS A 1 81 ? 6.147 12.346 0.902 1.00 94.94 81 LYS A O 1
ATOM 657 N N . ASP A 1 82 ? 4.289 11.085 1.169 1.00 96.19 82 ASP A N 1
ATOM 658 C CA . ASP A 1 82 ? 4.878 9.765 0.925 1.00 96.19 82 ASP A CA 1
ATOM 659 C C . ASP A 1 82 ? 6.204 9.566 1.691 1.00 96.19 82 ASP A C 1
ATOM 661 O O . ASP A 1 82 ? 7.196 9.098 1.136 1.00 96.19 82 ASP A O 1
ATOM 665 N N . SER A 1 83 ? 6.258 10.006 2.945 1.00 97.75 83 SER A N 1
ATOM 666 C CA . SER A 1 83 ? 7.410 9.929 3.848 1.00 97.75 83 SER A CA 1
ATOM 667 C C . SER A 1 83 ? 7.104 9.014 5.037 1.00 97.75 83 SER A C 1
ATOM 669 O O . SER A 1 83 ? 5.926 8.752 5.311 1.00 97.75 83 SER A O 1
ATOM 671 N N . PRO A 1 84 ? 8.119 8.543 5.783 1.00 97.50 84 PRO A N 1
ATOM 672 C CA . PRO A 1 84 ? 7.889 7.744 6.983 1.00 97.50 84 PRO A CA 1
ATOM 673 C C . PRO A 1 84 ? 6.960 8.430 7.995 1.00 97.50 84 PRO A C 1
ATOM 675 O O . PRO A 1 84 ? 6.107 7.767 8.578 1.00 97.50 84 PRO A O 1
ATOM 678 N N . ASP A 1 85 ? 7.071 9.754 8.153 1.00 95.44 85 ASP A N 1
ATOM 679 C CA . ASP A 1 85 ? 6.232 10.534 9.070 1.00 95.44 85 ASP A CA 1
ATOM 680 C C . ASP A 1 85 ? 4.764 10.514 8.635 1.00 95.44 85 ASP A C 1
ATOM 682 O O . ASP A 1 85 ? 3.876 10.221 9.437 1.00 95.44 85 ASP A O 1
ATOM 686 N N . THR A 1 86 ? 4.507 10.738 7.341 1.00 95.88 86 THR A N 1
ATOM 687 C CA . THR A 1 86 ? 3.140 10.689 6.800 1.00 95.88 86 THR A CA 1
ATOM 688 C C . THR A 1 86 ? 2.545 9.282 6.854 1.00 95.88 86 THR A C 1
ATOM 690 O O . THR A 1 86 ? 1.365 9.135 7.163 1.00 95.88 86 THR A O 1
ATOM 693 N N . ALA A 1 87 ? 3.346 8.238 6.614 1.00 96.62 87 ALA A N 1
ATOM 694 C CA . ALA A 1 87 ? 2.880 6.857 6.683 1.00 96.62 87 ALA A CA 1
ATOM 695 C C . ALA A 1 87 ? 2.545 6.438 8.121 1.00 96.62 87 ALA A C 1
ATOM 697 O O . ALA A 1 87 ? 1.496 5.841 8.360 1.00 96.62 87 ALA A O 1
ATOM 698 N N . ARG A 1 88 ? 3.392 6.816 9.088 1.00 95.19 88 ARG A N 1
ATOM 699 C CA . ARG A 1 88 ? 3.134 6.608 10.517 1.00 95.19 88 ARG A CA 1
ATOM 700 C C . ARG A 1 88 ? 1.854 7.317 10.954 1.00 95.19 88 ARG A C 1
ATOM 702 O O . ARG A 1 88 ? 1.023 6.695 11.603 1.00 95.19 88 ARG A O 1
ATOM 709 N N . ALA A 1 89 ? 1.676 8.585 10.583 1.00 94.38 89 ALA A N 1
ATOM 710 C CA . ALA A 1 89 ? 0.471 9.334 10.926 1.00 94.38 89 ALA A CA 1
ATOM 711 C C . ALA A 1 89 ? -0.797 8.661 10.368 1.00 94.38 89 ALA A C 1
ATOM 713 O O . ALA A 1 89 ? -1.755 8.470 11.111 1.00 94.38 89 ALA A O 1
ATOM 714 N N . LEU A 1 90 ? -0.786 8.231 9.099 1.00 95.94 90 LEU A N 1
ATOM 715 C CA . LEU A 1 90 ? -1.917 7.525 8.483 1.00 95.94 90 LEU A CA 1
ATOM 716 C C . LEU A 1 90 ? -2.255 6.217 9.214 1.00 95.94 90 LEU A C 1
ATOM 718 O O . LEU A 1 90 ? -3.420 5.992 9.538 1.00 95.94 90 LEU A O 1
ATOM 722 N N . LEU A 1 91 ? -1.250 5.391 9.524 1.00 96.31 91 LEU A N 1
ATOM 723 C CA . LEU A 1 91 ? -1.450 4.136 10.256 1.00 96.31 91 LEU A CA 1
ATOM 724 C C . LEU A 1 91 ? -2.013 4.387 11.660 1.00 96.31 91 LEU A C 1
ATOM 726 O O . LEU A 1 91 ? -2.965 3.732 12.079 1.00 96.31 91 LEU A O 1
ATOM 730 N N . MET A 1 92 ? -1.457 5.363 12.381 1.00 95.44 92 MET A N 1
ATOM 731 C CA . MET A 1 92 ? -1.904 5.656 13.739 1.00 95.44 92 MET A CA 1
ATOM 732 C C . MET A 1 92 ? -3.345 6.188 13.771 1.00 95.44 92 MET A C 1
ATOM 734 O O . MET A 1 92 ? -4.118 5.874 14.677 1.00 95.44 92 MET A O 1
ATOM 738 N N . GLN A 1 93 ? -3.733 6.979 12.769 1.00 95.88 93 GLN A N 1
ATOM 739 C CA . GLN A 1 93 ? -5.106 7.465 12.629 1.00 95.88 93 GLN A CA 1
ATOM 740 C C . GLN A 1 93 ? -6.073 6.351 12.198 1.00 95.88 93 GLN A C 1
ATOM 742 O O . GLN A 1 93 ? -7.209 6.317 12.666 1.00 95.88 93 GLN A O 1
ATOM 747 N N . LEU A 1 94 ? -5.642 5.398 11.364 1.00 97.06 94 LEU A N 1
ATOM 748 C CA . LEU A 1 94 ? -6.434 4.207 11.033 1.00 97.06 94 LEU A CA 1
ATOM 749 C C . LEU A 1 94 ? -6.777 3.396 12.289 1.00 97.06 94 LEU A C 1
ATOM 751 O O . LEU A 1 94 ? -7.946 3.130 12.557 1.00 97.06 94 LEU A O 1
ATOM 755 N N . HIS A 1 95 ? -5.773 3.067 13.093 1.00 96.81 95 HIS A N 1
ATOM 756 C CA . HIS A 1 95 ? -5.949 2.321 14.337 1.00 96.81 95 HIS A CA 1
ATOM 757 C C . HIS A 1 95 ? -6.784 3.074 15.377 1.00 96.81 95 HIS A C 1
ATOM 759 O O . HIS A 1 95 ? -7.585 2.467 16.087 1.00 96.81 95 HIS A O 1
ATOM 765 N N . ARG A 1 96 ? -6.647 4.404 15.442 1.00 95.50 96 ARG A N 1
ATOM 766 C CA . ARG A 1 96 ? -7.528 5.241 16.259 1.00 95.50 96 ARG A CA 1
ATOM 767 C C . ARG A 1 96 ? -8.993 5.057 15.851 1.00 95.50 96 ARG A C 1
ATOM 769 O O . ARG A 1 96 ? -9.825 4.786 16.713 1.00 95.50 96 ARG A O 1
ATOM 776 N N . ARG A 1 97 ? -9.292 5.131 14.546 1.00 96.00 97 ARG A N 1
ATOM 777 C CA . ARG A 1 97 ? -10.649 4.901 14.018 1.00 96.00 97 ARG A CA 1
ATOM 778 C C . ARG A 1 97 ? -11.167 3.505 14.363 1.00 96.00 97 ARG A C 1
ATOM 780 O O . ARG A 1 97 ? -12.343 3.376 14.682 1.00 96.00 97 ARG A O 1
ATOM 787 N N . TRP A 1 98 ? -10.320 2.474 14.334 1.00 97.00 98 TRP A N 1
ATOM 788 C CA . TRP A 1 98 ? -10.716 1.118 14.739 1.00 97.00 98 TRP A CA 1
ATOM 789 C C . TRP A 1 98 ? -11.110 1.040 16.216 1.00 97.00 98 TRP A C 1
ATOM 791 O O . TRP A 1 98 ? -12.160 0.489 16.536 1.00 97.00 98 TRP A O 1
ATOM 801 N N . ALA A 1 99 ? -10.315 1.633 17.110 1.00 95.19 99 ALA A N 1
ATOM 802 C CA . ALA A 1 99 ? -10.619 1.658 18.539 1.00 95.19 99 ALA A CA 1
ATOM 803 C C . ALA A 1 99 ? -11.907 2.444 18.844 1.00 95.19 99 ALA A C 1
ATOM 805 O O . ALA A 1 99 ? -12.757 1.973 19.598 1.00 95.19 99 ALA A O 1
ATOM 806 N N . GLU A 1 100 ? -12.087 3.610 18.218 1.00 95.12 100 GLU A N 1
ATOM 807 C CA . GLU A 1 100 ? -13.307 4.418 18.352 1.00 95.12 100 GLU A CA 1
ATOM 808 C C . GLU A 1 100 ? -14.537 3.675 17.798 1.00 95.12 100 GLU A C 1
ATOM 810 O O . GLU A 1 100 ? -15.590 3.661 18.436 1.00 95.12 100 GLU A O 1
ATOM 815 N N . ALA A 1 101 ? -14.403 2.981 16.660 1.00 96.31 101 ALA A N 1
ATOM 816 C CA . ALA A 1 101 ? -15.467 2.149 16.092 1.00 96.31 101 ALA A CA 1
ATOM 817 C C . ALA A 1 101 ? -15.837 0.953 16.990 1.00 96.31 101 ALA A C 1
ATOM 819 O O . ALA A 1 101 ? -16.994 0.532 16.999 1.00 96.31 101 ALA A O 1
ATOM 820 N N . ALA A 1 102 ? -14.887 0.443 17.776 1.00 96.31 102 ALA A N 1
ATOM 821 C CA . ALA A 1 102 ? -15.117 -0.582 18.792 1.00 96.31 102 ALA A CA 1
ATOM 822 C C . ALA A 1 102 ? -15.703 -0.029 20.110 1.00 96.31 102 ALA A C 1
ATOM 824 O O . ALA A 1 102 ? -15.974 -0.792 21.036 1.00 96.31 102 ALA A O 1
ATOM 825 N N . GLY A 1 103 ? -15.929 1.286 20.202 1.00 96.19 103 GLY A N 1
ATOM 826 C CA . GLY A 1 103 ? -16.543 1.944 21.356 1.00 96.19 103 GLY A CA 1
ATOM 827 C C . GLY A 1 103 ? -15.558 2.427 22.423 1.00 96.19 103 GLY A C 1
ATOM 828 O O . GLY A 1 103 ? -15.995 2.747 23.532 1.00 96.19 103 GLY A O 1
ATOM 829 N N . ALA A 1 104 ? -14.257 2.476 22.127 1.00 95.06 104 ALA A N 1
ATOM 830 C CA . ALA A 1 104 ? -13.268 3.092 23.006 1.00 95.06 104 ALA A CA 1
ATOM 831 C C . ALA A 1 104 ? -13.327 4.626 22.924 1.00 95.06 104 ALA A C 1
ATOM 833 O O . ALA A 1 104 ? -13.631 5.201 21.879 1.00 95.06 104 ALA A O 1
ATOM 834 N N . THR A 1 105 ? -12.972 5.299 24.016 1.00 94.62 105 THR A N 1
ATOM 835 C CA . THR A 1 105 ? -12.706 6.744 24.031 1.00 94.62 105 THR A CA 1
ATOM 836 C C . THR A 1 105 ? -11.202 6.977 23.994 1.00 94.62 105 THR A C 1
ATOM 838 O O . THR A 1 105 ? -10.464 6.344 24.745 1.00 94.62 105 THR A O 1
ATOM 841 N N . ILE A 1 106 ? -10.728 7.877 23.132 1.00 92.69 106 ILE A N 1
ATOM 842 C CA . ILE A 1 106 ? -9.299 8.192 23.015 1.00 92.69 106 ILE A CA 1
ATOM 843 C C . ILE A 1 106 ? -9.026 9.551 23.663 1.00 92.69 106 ILE A C 1
ATOM 845 O O . ILE A 1 106 ? -9.534 10.574 23.209 1.00 92.69 106 ILE A O 1
ATOM 849 N N . GLU A 1 107 ? -8.222 9.561 24.722 1.00 92.94 107 GLU A N 1
ATOM 850 C CA . GLU A 1 107 ? -7.773 10.769 25.414 1.00 92.94 107 GLU A CA 1
ATOM 851 C C . GLU A 1 107 ? -6.422 11.253 24.885 1.00 92.94 107 GLU A C 1
ATOM 853 O O . GLU A 1 107 ? -5.470 10.478 24.781 1.00 92.94 107 GLU A O 1
ATOM 858 N N . GLY A 1 108 ? -6.316 12.558 24.631 1.00 87.88 108 GLY A N 1
ATOM 859 C CA . GLY A 1 108 ? -5.080 13.225 24.224 1.00 87.88 108 GLY A CA 1
ATOM 860 C C . GLY A 1 108 ? -5.235 14.026 22.934 1.00 87.88 108 GLY A C 1
ATOM 861 O O . GLY A 1 108 ? -6.336 14.458 22.588 1.00 87.88 108 GLY A O 1
ATOM 862 N N . SER A 1 109 ? -4.118 14.296 22.255 1.00 87.06 109 SER A N 1
ATOM 863 C CA . SER A 1 109 ? -4.135 15.100 21.030 1.00 87.06 109 SER A CA 1
ATOM 864 C C . SER A 1 109 ? -4.811 14.337 19.896 1.00 87.06 109 SER A C 1
ATOM 866 O O . SER A 1 109 ? -4.488 13.180 19.653 1.00 87.06 109 SER A O 1
ATOM 868 N N . ALA A 1 110 ? -5.697 14.998 19.147 1.00 80.75 110 ALA A N 1
ATOM 869 C CA . ALA A 1 110 ? -6.331 14.381 17.985 1.00 80.75 110 ALA A CA 1
ATOM 870 C C . ALA A 1 110 ? -5.327 14.041 16.869 1.00 80.75 110 ALA A C 1
ATOM 872 O O . ALA A 1 110 ? -5.555 13.105 16.099 1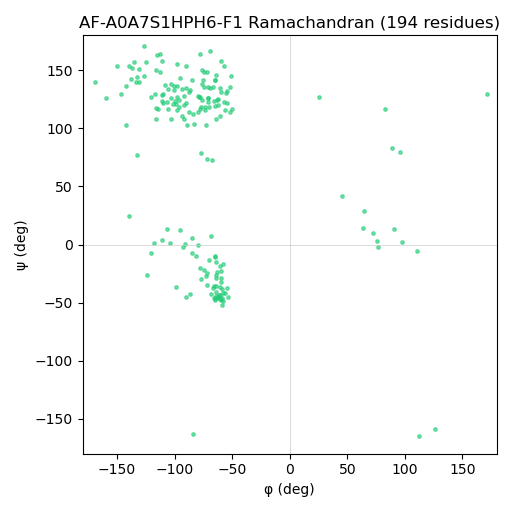.00 80.75 110 ALA A O 1
ATOM 873 N N . ASP A 1 111 ? -4.217 14.779 16.813 1.00 82.31 111 ASP A N 1
ATOM 874 C CA . ASP A 1 111 ? -3.127 14.558 15.862 1.00 82.31 111 ASP A CA 1
ATOM 875 C C . ASP A 1 111 ? -2.284 13.328 16.237 1.00 82.31 111 ASP A C 1
ATOM 877 O O . ASP A 1 111 ? -1.639 12.717 15.382 1.00 82.31 111 ASP A O 1
ATOM 881 N N . GLU A 1 112 ? -2.326 12.922 17.508 1.00 83.38 112 GLU A N 1
ATOM 882 C CA . GLU A 1 112 ? -1.723 11.688 17.991 1.00 83.38 112 GLU A CA 1
ATOM 883 C C . GLU A 1 112 ? -2.724 10.535 17.825 1.00 83.38 112 GLU A C 1
ATOM 885 O O . GLU A 1 112 ? -3.781 10.495 18.448 1.00 83.38 112 GLU A O 1
ATOM 890 N N . GLY A 1 113 ? -2.407 9.575 16.956 1.00 89.31 113 GLY A N 1
ATOM 891 C CA . GLY A 1 113 ? -3.237 8.380 16.796 1.00 89.31 113 GLY A CA 1
ATOM 892 C C . GLY A 1 113 ? -2.916 7.293 17.828 1.00 89.31 113 GLY A C 1
ATOM 893 O O . GLY A 1 113 ? -2.250 7.535 18.835 1.00 89.31 113 GLY A O 1
ATOM 894 N N . LEU A 1 114 ? -3.357 6.072 17.550 1.00 93.56 114 LEU A N 1
ATOM 895 C CA . LEU A 1 114 ? -3.069 4.875 18.345 1.00 93.56 114 LEU A CA 1
ATOM 896 C C . LEU A 1 114 ? -2.261 3.903 17.487 1.00 93.56 114 LEU A C 1
ATOM 898 O O . LEU A 1 114 ? -2.436 3.882 16.279 1.00 93.56 114 LEU A O 1
ATOM 902 N N . GLU A 1 115 ? -1.395 3.074 18.052 1.00 94.94 115 GLU A N 1
ATOM 903 C CA . GLU A 1 115 ? -0.833 1.944 17.312 1.00 94.94 115 GLU A CA 1
ATOM 904 C C . GLU A 1 115 ? -1.379 0.634 17.885 1.00 94.94 115 GLU A C 1
ATOM 906 O O . GLU A 1 115 ? -1.373 0.429 19.096 1.00 94.94 115 GLU A O 1
ATOM 911 N N . ILE A 1 116 ? -1.904 -0.239 17.026 1.00 94.56 116 ILE A N 1
ATOM 912 C CA . ILE A 1 116 ? -2.435 -1.550 17.394 1.00 94.56 116 ILE A CA 1
ATOM 913 C C . ILE A 1 116 ? -1.575 -2.590 16.689 1.00 94.56 116 ILE A C 1
ATOM 915 O O . ILE A 1 116 ? -1.334 -2.508 15.485 1.00 94.56 116 ILE A O 1
ATOM 919 N N . SER A 1 117 ? -1.085 -3.570 17.443 1.00 94.75 117 SER A N 1
ATOM 920 C CA . SER A 1 117 ? -0.333 -4.680 16.872 1.00 94.75 117 SER A CA 1
ATOM 921 C C . SER A 1 117 ? -1.189 -5.463 15.871 1.00 94.75 117 SER A C 1
ATOM 923 O O . SER A 1 117 ? -2.292 -5.883 16.233 1.00 94.75 117 SER A O 1
ATOM 925 N N . PRO A 1 118 ? -0.647 -5.812 14.689 1.00 94.31 118 PRO A N 1
ATOM 926 C CA . PRO A 1 118 ? -1.317 -6.715 13.753 1.00 94.31 118 PRO A CA 1
ATOM 927 C C . PRO A 1 118 ? -1.646 -8.103 14.329 1.00 94.31 118 PRO A C 1
ATOM 929 O O . PRO A 1 118 ? -2.442 -8.837 13.756 1.00 94.31 118 PRO A O 1
ATOM 932 N N . LEU A 1 119 ? -1.017 -8.496 15.448 1.00 92.62 119 LEU A N 1
ATOM 933 C CA . LEU A 1 119 ? -1.324 -9.747 16.154 1.00 92.62 119 LEU A CA 1
ATOM 934 C C . LEU A 1 119 ? -2.601 -9.665 17.000 1.00 92.62 119 LEU A C 1
ATOM 936 O O . LEU A 1 119 ? -3.151 -10.704 17.355 1.00 92.62 119 LEU A O 1
ATOM 940 N N . MET A 1 120 ? -3.047 -8.455 17.346 1.00 92.94 120 MET A N 1
ATOM 941 C CA . MET A 1 120 ? -4.306 -8.231 18.059 1.00 92.94 120 MET A CA 1
ATOM 942 C C . MET A 1 120 ? -5.466 -8.050 17.088 1.00 92.94 120 MET A C 1
ATOM 944 O O . MET A 1 120 ? -6.521 -8.650 17.274 1.00 92.94 120 MET A O 1
ATOM 948 N N . SER A 1 121 ? -5.252 -7.242 16.050 1.00 94.88 121 SER A N 1
ATOM 949 C CA . SER A 1 121 ? -6.265 -6.913 15.056 1.00 94.88 121 SER A CA 1
ATOM 950 C C . SER A 1 121 ? -5.612 -6.715 13.695 1.00 94.88 121 SER A C 1
ATOM 952 O O . SER A 1 121 ? -4.634 -5.976 13.582 1.00 94.88 121 SER A O 1
ATOM 954 N N . TYR A 1 122 ? -6.132 -7.383 12.667 1.00 95.31 122 TYR A N 1
ATOM 955 C CA . TYR A 1 122 ? -5.642 -7.271 11.297 1.00 95.31 122 TYR A CA 1
ATOM 956 C C . TYR A 1 122 ? -6.291 -6.102 10.546 1.00 95.31 122 TYR A C 1
ATOM 958 O O . TYR A 1 122 ? -5.599 -5.381 9.830 1.00 95.31 122 TYR A O 1
ATOM 966 N N . ALA A 1 123 ? -7.603 -5.922 10.701 1.00 95.69 123 ALA A N 1
ATOM 967 C CA . ALA A 1 123 ? -8.417 -4.946 9.978 1.00 95.69 123 ALA A CA 1
ATOM 968 C C . ALA A 1 123 ? -9.469 -4.256 10.876 1.00 95.69 123 ALA A C 1
ATOM 970 O O . ALA A 1 123 ? -10.497 -3.785 10.385 1.00 95.69 123 ALA A O 1
ATOM 971 N N . GLY A 1 124 ? -9.227 -4.196 12.189 1.00 95.38 124 GLY A N 1
ATOM 972 C CA . GLY A 1 124 ? -10.109 -3.561 13.176 1.00 95.38 124 GLY A CA 1
ATOM 973 C C . GLY A 1 124 ? -11.045 -4.518 13.920 1.00 95.38 124 GLY A C 1
ATOM 974 O O . GLY A 1 124 ? -11.833 -4.072 14.750 1.00 95.38 124 GLY A O 1
ATOM 975 N N . GLU A 1 125 ? -10.971 -5.824 13.661 1.00 95.31 125 GLU A N 1
ATOM 976 C CA . GLU A 1 125 ? -11.698 -6.859 14.404 1.00 95.31 125 GLU A CA 1
ATOM 977 C C . GLU A 1 125 ? -11.055 -7.191 15.766 1.00 95.31 125 GLU A C 1
ATOM 979 O O . GLU A 1 125 ? -9.877 -6.904 15.979 1.00 95.31 125 GLU A O 1
ATOM 984 N N . ASN A 1 126 ? -11.799 -7.858 16.659 1.00 94.50 126 ASN A N 1
ATOM 985 C CA . ASN A 1 126 ? -11.343 -8.315 17.986 1.00 94.50 126 ASN A CA 1
ATOM 986 C C . ASN A 1 126 ? -10.982 -7.185 18.973 1.00 94.50 126 ASN A C 1
ATOM 988 O O . ASN A 1 126 ? -10.127 -7.366 19.841 1.00 94.50 126 ASN A O 1
ATOM 992 N N . LEU A 1 127 ? -11.612 -6.015 18.839 1.00 94.38 127 LEU A N 1
ATOM 993 C CA . LEU A 1 127 ? -11.379 -4.839 19.693 1.00 94.38 127 LEU A CA 1
ATOM 994 C C . LEU A 1 127 ? -12.568 -4.511 20.613 1.00 94.38 127 LEU A C 1
ATOM 996 O O . LEU A 1 127 ? -12.545 -3.519 21.336 1.00 94.38 127 LEU A O 1
ATOM 1000 N N . GLU A 1 128 ? -13.615 -5.336 20.612 1.00 93.56 128 GLU A N 1
ATOM 1001 C CA . GLU A 1 128 ? -14.882 -5.090 21.314 1.00 93.56 128 GLU A CA 1
ATOM 1002 C C . GLU A 1 128 ? -14.707 -5.007 22.836 1.00 93.56 128 GLU A C 1
ATOM 1004 O O . GLU A 1 128 ? -15.496 -4.367 23.530 1.00 93.56 128 GLU A O 1
ATOM 1009 N N . GLU A 1 129 ? -13.645 -5.614 23.373 1.00 91.38 129 GLU A N 1
ATOM 1010 C CA . GLU A 1 129 ? -13.285 -5.504 24.788 1.00 91.38 129 GLU A CA 1
ATOM 1011 C C . GLU A 1 129 ? -12.890 -4.081 25.218 1.00 91.38 129 GLU A C 1
ATOM 1013 O O . GLU A 1 129 ? -12.721 -3.836 26.415 1.00 91.38 129 GLU A O 1
ATOM 1018 N N . TRP A 1 130 ? -12.708 -3.148 24.279 1.00 92.94 130 TRP A N 1
ATOM 1019 C CA . TRP A 1 130 ? -12.409 -1.743 24.564 1.00 92.94 130 TRP A CA 1
ATOM 1020 C C . TRP A 1 130 ? -13.652 -0.858 24.629 1.00 92.94 130 TRP A C 1
ATOM 1022 O O . TRP A 1 130 ? -13.531 0.320 24.961 1.00 92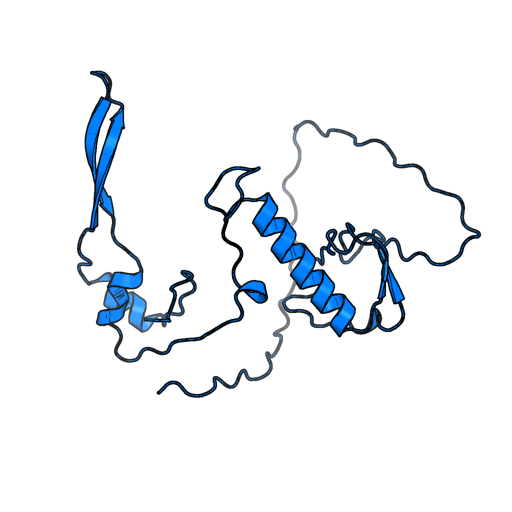.94 130 TRP A O 1
ATOM 1032 N N . ALA A 1 131 ? -14.842 -1.412 24.387 1.00 95.25 131 ALA A N 1
ATOM 1033 C CA . ALA A 1 131 ? -16.094 -0.685 24.526 1.00 95.25 131 ALA A CA 1
ATOM 1034 C C . ALA A 1 131 ? -16.225 -0.071 25.933 1.00 95.25 131 ALA A C 1
ATOM 1036 O O . ALA A 1 131 ? -16.177 -0.771 26.946 1.00 95.25 131 ALA A O 1
ATOM 1037 N N . GLY A 1 132 ? -16.378 1.254 25.994 1.00 93.44 132 GLY A N 1
ATOM 1038 C CA . GLY A 1 132 ? -16.481 2.011 27.244 1.00 93.44 132 GLY A CA 1
ATOM 1039 C C . GLY A 1 132 ? -15.160 2.219 27.995 1.00 93.44 132 GLY A C 1
ATOM 1040 O O . GLY A 1 132 ? -15.184 2.812 29.071 1.00 93.44 132 GLY A O 1
ATOM 1041 N N . LYS A 1 133 ? -14.020 1.764 27.456 1.00 93.50 133 LYS A N 1
ATOM 1042 C CA . LYS A 1 133 ? -12.689 2.037 28.017 1.00 93.50 133 LYS A CA 1
ATOM 1043 C C . LYS A 1 133 ? -12.100 3.316 27.435 1.00 93.50 133 LYS A C 1
ATOM 1045 O O . LYS A 1 133 ? -12.374 3.680 26.290 1.00 93.50 133 LYS A O 1
ATOM 1050 N N . THR A 1 134 ? -11.224 3.942 28.212 1.00 94.12 134 THR A N 1
ATOM 1051 C CA . THR A 1 134 ? -10.431 5.089 27.773 1.00 94.12 134 THR A CA 1
ATOM 1052 C C . THR A 1 134 ? -8.998 4.661 27.472 1.00 94.12 134 THR A C 1
ATOM 1054 O O . THR A 1 134 ? -8.332 4.063 28.317 1.00 94.12 134 THR A O 1
ATOM 1057 N N . LEU A 1 135 ? -8.515 4.971 26.269 1.00 91.06 135 LEU A N 1
ATOM 1058 C CA . LEU A 1 135 ? -7.141 4.731 25.828 1.00 91.06 135 LEU A CA 1
ATOM 1059 C C . LEU A 1 135 ? -6.420 6.063 25.622 1.00 91.06 135 LEU A C 1
ATOM 1061 O O . LEU A 1 135 ? -7.025 7.053 25.220 1.00 91.06 135 LEU A O 1
ATOM 1065 N N . LYS A 1 136 ? -5.108 6.084 25.852 1.00 91.31 136 LYS A N 1
ATOM 1066 C CA . LYS A 1 136 ? -4.287 7.282 25.658 1.00 91.31 136 LYS A CA 1
ATOM 1067 C C . LYS A 1 136 ? -3.730 7.353 24.232 1.00 91.31 136 LYS A C 1
ATOM 1069 O O . LYS A 1 136 ? -3.170 6.368 23.744 1.00 91.31 136 LYS A O 1
ATOM 1074 N N . SER A 1 137 ? -3.812 8.521 23.598 1.00 90.19 137 SER A N 1
ATOM 1075 C CA . SER A 1 137 ? -3.156 8.804 22.317 1.00 90.19 137 SER A CA 1
ATOM 1076 C C . SER A 1 137 ? -1.639 8.588 22.388 1.00 90.19 137 SER A C 1
ATOM 1078 O O . SER A 1 137 ? -1.016 8.666 23.450 1.00 90.19 137 SER A O 1
ATOM 1080 N N . GLY A 1 138 ? -1.026 8.280 21.245 1.00 87.19 138 GLY A N 1
ATOM 1081 C CA . GLY A 1 138 ? 0.420 8.092 21.130 1.00 87.19 138 GLY A CA 1
ATOM 1082 C C . GLY A 1 138 ? 0.953 6.800 21.759 1.00 87.19 138 GLY A C 1
ATOM 1083 O O . GLY A 1 138 ? 2.169 6.651 21.886 1.00 87.19 138 GLY A O 1
ATOM 1084 N N . THR A 1 139 ? 0.076 5.874 22.158 1.00 87.25 139 THR A N 1
ATOM 1085 C CA . THR A 1 139 ? 0.458 4.573 22.725 1.00 87.25 139 THR A CA 1
ATOM 1086 C C . THR A 1 139 ? 0.433 3.458 21.678 1.00 87.25 139 THR A C 1
ATOM 1088 O O . THR A 1 139 ? -0.268 3.549 20.669 1.00 87.25 139 THR A O 1
ATOM 1091 N N . MET A 1 140 ? 1.223 2.408 21.920 1.00 87.19 140 MET A N 1
ATOM 1092 C CA . MET A 1 140 ? 1.219 1.166 21.145 1.00 87.19 140 MET A CA 1
ATOM 1093 C C . MET A 1 140 ? 0.629 0.044 21.999 1.00 87.19 140 MET A C 1
ATOM 1095 O O . MET A 1 140 ? 1.061 -0.168 23.132 1.00 87.19 140 MET A O 1
ATOM 1099 N N . VAL A 1 141 ? -0.340 -0.681 21.446 1.00 85.62 141 VAL A N 1
ATOM 1100 C CA . VAL A 1 141 ? -1.088 -1.754 22.105 1.00 85.62 141 VAL A CA 1
ATOM 1101 C C . VAL A 1 141 ? -0.707 -3.102 21.487 1.00 85.62 141 VAL A C 1
ATOM 1103 O O . VAL A 1 141 ? -0.801 -3.288 20.273 1.00 85.62 141 VAL A O 1
ATOM 1106 N N . GLN A 1 142 ? -0.242 -4.051 22.308 1.00 81.38 142 GLN A N 1
ATOM 1107 C CA . GLN A 1 142 ? 0.227 -5.373 21.866 1.00 81.38 142 GLN A CA 1
ATOM 1108 C C . GLN A 1 142 ? -0.225 -6.487 22.824 1.00 81.38 142 GLN A C 1
ATOM 1110 O O . GLN A 1 142 ? -0.419 -6.256 24.017 1.00 81.38 142 GLN A O 1
ATOM 1115 N N . SER A 1 143 ? -0.354 -7.718 22.320 1.00 65.56 143 SER A N 1
ATOM 1116 C CA . SER A 1 143 ? -0.719 -8.881 23.135 1.00 65.56 143 SER A CA 1
ATOM 1117 C C . SER A 1 143 ? 0.469 -9.369 23.976 1.00 65.56 143 SER A C 1
ATOM 1119 O O . SER A 1 143 ? 1.498 -9.736 23.407 1.00 65.56 143 SER A O 1
ATOM 1121 N N . GLY A 1 144 ? 0.313 -9.464 25.300 1.00 59.06 144 GLY A N 1
ATOM 1122 C CA . GLY A 1 144 ? 1.251 -10.186 26.177 1.00 59.06 144 GLY A CA 1
ATOM 1123 C C . GLY A 1 144 ? 2.099 -9.345 27.136 1.00 59.06 144 GLY A C 1
ATOM 1124 O O . GLY A 1 144 ? 2.736 -9.928 28.006 1.00 59.06 144 GLY A O 1
ATOM 1125 N N . GLU A 1 145 ? 2.054 -8.013 27.067 1.00 42.03 145 GLU A N 1
ATOM 1126 C CA . GLU A 1 145 ? 2.578 -7.126 28.116 1.00 42.03 145 GLU A CA 1
ATOM 1127 C C . GLU A 1 145 ? 1.612 -5.953 28.352 1.00 42.03 145 GLU A C 1
ATOM 1129 O O . GLU A 1 145 ? 1.028 -5.441 27.393 1.00 42.03 145 GLU A O 1
ATOM 1134 N N . PRO A 1 146 ? 1.413 -5.492 29.603 1.00 40.34 146 PRO A N 1
ATOM 1135 C CA . PRO A 1 146 ? 0.575 -4.340 29.887 1.00 40.34 146 PRO A CA 1
ATOM 1136 C C . PRO A 1 146 ? 1.357 -3.069 29.533 1.00 40.34 146 PRO A C 1
ATOM 1138 O O . PRO A 1 146 ? 1.936 -2.400 30.386 1.00 40.34 146 PRO A O 1
ATOM 1141 N N . HIS A 1 147 ? 1.424 -2.744 28.247 1.00 43.47 147 HIS A N 1
ATOM 1142 C CA . HIS A 1 147 ? 1.714 -1.381 27.787 1.00 43.47 147 HIS A CA 1
ATOM 1143 C C . HIS A 1 147 ? 0.470 -0.693 27.227 1.00 43.47 147 HIS A C 1
ATOM 1145 O O . HIS A 1 147 ? 0.547 0.408 26.691 1.00 43.47 147 HIS A O 1
ATOM 1151 N N . VAL A 1 148 ? -0.706 -1.278 27.471 1.00 44.00 148 VAL A N 1
ATOM 1152 C CA . VAL A 1 148 ? -1.917 -0.477 27.580 1.00 44.00 148 VAL A CA 1
ATOM 1153 C C . VAL A 1 148 ? -1.812 0.253 28.913 1.00 44.00 148 VAL A C 1
ATOM 1155 O O . VAL A 1 148 ? -2.003 -0.341 29.973 1.00 44.00 148 VAL A O 1
ATOM 1158 N N . ALA A 1 149 ? -1.473 1.539 28.874 1.00 40.84 149 ALA A N 1
ATOM 1159 C CA . ALA A 1 149 ? -1.801 2.436 29.971 1.00 40.84 149 ALA A CA 1
ATOM 1160 C C . ALA A 1 149 ? -3.330 2.583 29.987 1.00 40.84 149 ALA A C 1
ATOM 1162 O O . ALA A 1 149 ? -3.867 3.597 29.549 1.00 40.84 149 ALA A O 1
ATOM 1163 N N . ILE A 1 150 ? -4.033 1.528 30.413 1.00 40.69 150 ILE A N 1
ATOM 1164 C CA . ILE A 1 150 ? -5.408 1.657 30.874 1.00 40.69 150 ILE A CA 1
ATOM 1165 C C . ILE A 1 150 ? -5.269 2.528 32.114 1.00 40.69 150 ILE A C 1
ATOM 1167 O O . ILE A 1 150 ? -4.665 2.109 33.104 1.00 40.69 150 ILE A O 1
ATOM 1171 N N . LEU A 1 151 ? -5.698 3.782 32.015 1.00 36.06 151 LEU A N 1
ATOM 1172 C CA . LEU A 1 151 ? -5.766 4.676 33.161 1.00 36.06 151 LEU A CA 1
ATOM 1173 C C . LEU A 1 151 ? -6.925 4.210 34.048 1.00 36.06 151 LEU A C 1
ATOM 1175 O O . LEU A 1 151 ? -7.973 4.840 34.080 1.00 36.06 151 LEU A O 1
ATOM 1179 N N . ASP A 1 152 ? -6.736 3.096 34.750 1.00 35.84 152 ASP A N 1
ATOM 1180 C CA . ASP A 1 152 ? -7.629 2.683 35.822 1.00 35.84 152 ASP A CA 1
ATOM 1181 C C . ASP A 1 152 ? -7.020 3.119 37.169 1.00 35.84 152 ASP A C 1
ATOM 1183 O O . ASP A 1 152 ? -5.961 2.643 37.579 1.00 35.84 152 ASP A O 1
ATOM 1187 N N . ASP A 1 153 ? -7.750 4.020 37.838 1.00 34.75 153 ASP A N 1
ATOM 1188 C CA . ASP A 1 153 ? -7.658 4.458 39.245 1.00 34.75 153 ASP A CA 1
ATOM 1189 C C . ASP A 1 153 ? -6.601 5.543 39.626 1.00 34.75 153 ASP A C 1
ATOM 1191 O O . ASP A 1 153 ? -5.390 5.304 39.574 1.00 34.75 153 ASP A O 1
ATOM 1195 N N . PRO A 1 154 ? -7.026 6.741 40.105 1.00 36.34 154 PRO A N 1
ATOM 1196 C CA . PRO A 1 154 ? -6.141 7.823 40.566 1.00 36.34 154 PRO A CA 1
ATOM 1197 C C . PRO A 1 154 ? -5.358 7.546 41.871 1.00 36.34 154 PRO A C 1
ATOM 1199 O O . PRO A 1 154 ? -4.710 8.458 42.386 1.00 36.34 154 PRO A O 1
ATOM 1202 N N . SER A 1 155 ? -5.390 6.331 42.429 1.00 38.69 155 SER A N 1
ATOM 1203 C CA . SER A 1 155 ? -4.731 5.995 43.705 1.00 38.69 155 SER A CA 1
ATOM 1204 C C . SER A 1 155 ? -3.422 5.183 43.608 1.00 38.69 155 SER A C 1
ATOM 1206 O O . SER A 1 155 ? -2.806 4.904 44.639 1.00 38.69 155 SER A O 1
ATOM 1208 N N . SER A 1 156 ? -2.936 4.839 42.408 1.00 37.19 156 SER A N 1
ATOM 1209 C CA . SER A 1 156 ? -1.723 4.013 42.233 1.00 37.19 156 SER A CA 1
ATOM 1210 C C . SER A 1 156 ? -0.451 4.844 41.952 1.00 37.19 156 SER A C 1
ATOM 1212 O O . SER A 1 156 ? -0.498 5.790 41.162 1.00 37.19 156 SER A O 1
ATOM 1214 N N . PRO A 1 157 ? 0.709 4.542 42.580 1.00 31.20 157 PRO A N 1
ATOM 1215 C CA . PRO A 1 157 ? 1.901 5.381 42.482 1.00 31.20 157 PRO A CA 1
ATOM 1216 C C . PRO A 1 157 ? 2.564 5.314 41.097 1.00 31.20 157 PRO A C 1
ATOM 1218 O O . PRO A 1 157 ? 2.792 4.244 40.535 1.00 31.20 157 PRO A O 1
ATOM 1221 N N . LEU A 1 158 ? 2.934 6.493 40.587 1.00 30.67 158 LEU A N 1
ATOM 1222 C CA . LEU A 1 158 ? 3.658 6.717 39.333 1.00 30.67 158 LEU A CA 1
ATOM 1223 C C . LEU A 1 158 ? 4.937 5.861 39.252 1.00 30.67 158 LEU A C 1
ATOM 1225 O O . LEU A 1 158 ? 5.900 6.095 39.985 1.00 30.67 158 LEU A O 1
ATOM 1229 N N . ILE A 1 159 ? 4.982 4.902 38.324 1.00 35.25 159 ILE A N 1
ATOM 1230 C CA . ILE A 1 159 ? 6.209 4.164 38.006 1.00 35.25 159 ILE A CA 1
ATOM 1231 C C . ILE A 1 159 ? 7.024 4.996 37.009 1.00 35.25 159 ILE A C 1
ATOM 1233 O O . ILE A 1 159 ? 6.629 5.189 35.861 1.00 35.25 159 ILE A O 1
ATOM 1237 N N . ALA A 1 160 ? 8.173 5.499 37.462 1.00 27.98 160 ALA A N 1
ATOM 1238 C CA . ALA A 1 160 ? 9.141 6.200 36.622 1.00 27.98 160 ALA A CA 1
ATOM 1239 C C . ALA A 1 160 ? 9.734 5.266 35.541 1.00 27.98 160 ALA A C 1
ATOM 1241 O O . ALA A 1 160 ? 9.956 4.080 35.811 1.00 27.98 160 ALA A O 1
ATOM 1242 N N . PRO A 1 161 ? 10.049 5.778 34.336 1.00 30.05 161 PRO A N 1
ATOM 1243 C CA . PRO A 1 161 ? 10.592 4.961 33.257 1.00 30.05 161 PRO A CA 1
ATOM 1244 C C . PRO A 1 161 ? 11.980 4.427 33.636 1.00 30.05 161 PRO A C 1
ATOM 1246 O O . PRO A 1 161 ? 12.900 5.190 33.939 1.00 30.05 161 PRO A O 1
ATOM 1249 N N . LYS A 1 162 ? 12.153 3.100 33.614 1.00 28.81 162 LYS A N 1
ATOM 1250 C CA . LYS A 1 162 ? 13.483 2.487 33.727 1.00 28.81 162 LYS A CA 1
ATOM 1251 C C . LYS A 1 162 ? 14.259 2.737 32.435 1.00 28.81 162 LYS A C 1
ATOM 1253 O O . LYS A 1 162 ? 13.795 2.415 31.347 1.00 28.81 162 LYS A O 1
ATOM 1258 N N . ALA A 1 163 ? 15.451 3.305 32.593 1.00 28.14 163 ALA A 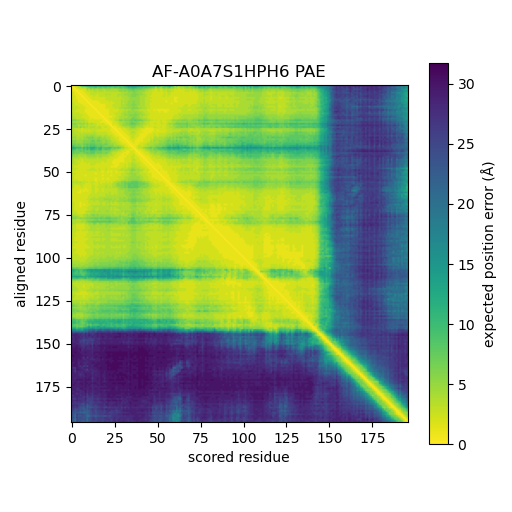N 1
ATOM 1259 C CA . ALA A 1 163 ? 16.389 3.615 31.524 1.00 28.14 163 ALA A CA 1
ATOM 1260 C C . ALA A 1 163 ? 16.675 2.406 30.614 1.00 28.14 163 ALA A C 1
ATOM 1262 O O . ALA A 1 163 ? 16.923 1.293 31.090 1.00 28.14 163 ALA A O 1
ATOM 1263 N N . ALA A 1 164 ? 16.680 2.668 29.307 1.00 26.47 164 ALA A N 1
ATOM 1264 C CA . ALA A 1 164 ? 17.064 1.733 28.261 1.00 26.47 164 ALA A CA 1
ATOM 1265 C C . ALA A 1 164 ? 18.479 1.183 28.507 1.00 26.47 164 ALA A C 1
ATOM 1267 O O . ALA A 1 164 ? 19.423 1.945 28.724 1.00 26.47 164 ALA A O 1
ATOM 1268 N N . ARG A 1 165 ? 18.638 -0.145 28.453 1.00 24.38 165 ARG A N 1
ATOM 1269 C CA . ARG A 1 165 ? 19.954 -0.787 28.351 1.00 24.38 165 ARG A CA 1
ATOM 1270 C C . ARG A 1 165 ? 20.194 -1.220 26.915 1.00 24.38 165 ARG A C 1
ATOM 1272 O O . ARG A 1 165 ? 19.458 -2.035 26.372 1.00 24.38 165 ARG A O 1
ATOM 1279 N N . THR A 1 166 ? 21.263 -0.686 26.343 1.00 22.42 166 THR A N 1
ATOM 1280 C CA . THR A 1 166 ? 21.898 -1.139 25.109 1.00 22.42 166 THR A CA 1
ATOM 1281 C C . THR A 1 166 ? 22.412 -2.566 25.300 1.00 22.42 166 THR A C 1
ATOM 1283 O O . THR A 1 166 ? 23.176 -2.814 26.233 1.00 22.42 166 THR A O 1
ATOM 1286 N N . ILE A 1 167 ? 22.020 -3.502 24.433 1.00 26.91 167 ILE A N 1
ATOM 1287 C CA . ILE A 1 167 ? 22.650 -4.826 24.353 1.00 26.91 167 ILE A CA 1
ATOM 1288 C C . ILE A 1 167 ? 23.561 -4.818 23.126 1.00 26.91 167 ILE A C 1
ATOM 1290 O O . ILE A 1 167 ? 23.099 -4.774 21.987 1.00 26.91 167 ILE A O 1
ATOM 1294 N N . SER A 1 168 ? 24.866 -4.802 23.391 1.00 24.44 168 SER A N 1
ATOM 1295 C CA . SER A 1 168 ? 25.921 -5.087 22.425 1.00 24.44 168 SER A CA 1
ATOM 1296 C C . SER A 1 168 ? 25.831 -6.543 21.974 1.00 24.44 168 SER A C 1
ATOM 1298 O O . SER A 1 168 ? 25.553 -7.431 22.781 1.00 24.44 168 SER A O 1
ATOM 1300 N N . GLN A 1 169 ? 26.078 -6.779 20.686 1.00 30.64 169 GLN A N 1
ATOM 1301 C CA . GLN A 1 169 ? 26.254 -8.117 20.134 1.00 30.64 169 GLN A CA 1
ATOM 1302 C C . GLN A 1 169 ? 27.389 -8.826 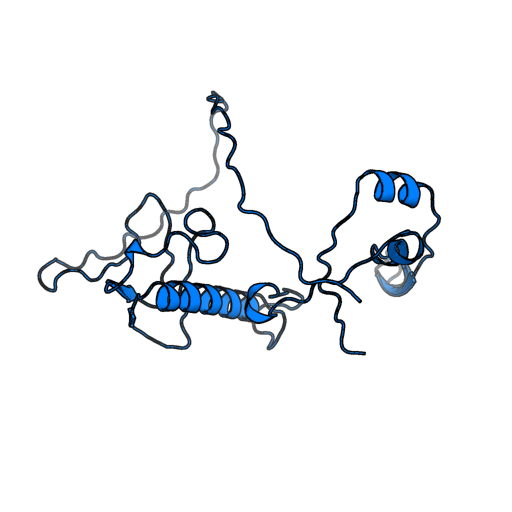20.871 1.00 30.64 169 GLN A C 1
ATOM 1304 O O . GLN A 1 169 ? 28.500 -8.317 20.871 1.00 30.64 169 GLN A O 1
ATOM 1309 N N . ASP A 1 170 ? 27.096 -9.984 21.458 1.00 26.14 170 ASP A N 1
ATOM 1310 C CA . ASP A 1 170 ? 27.998 -11.131 21.438 1.00 26.14 170 ASP A CA 1
ATOM 1311 C C . ASP A 1 170 ? 27.220 -12.422 21.734 1.00 26.14 170 ASP A C 1
ATOM 1313 O O . ASP A 1 170 ? 26.470 -12.522 22.700 1.00 26.14 170 ASP A O 1
ATOM 1317 N N . SER A 1 171 ? 27.389 -13.375 20.813 1.00 28.91 171 SER A N 1
ATOM 1318 C CA . SER A 1 171 ? 27.268 -14.837 20.917 1.00 28.91 171 SER A CA 1
ATOM 1319 C C . SER A 1 171 ? 26.372 -15.467 21.999 1.00 28.91 171 SER A C 1
ATOM 1321 O O . SER A 1 171 ? 26.640 -15.329 23.186 1.00 28.91 171 SER A O 1
ATOM 1323 N N . VAL A 1 172 ? 25.449 -16.347 21.572 1.00 29.70 172 VAL A N 1
ATOM 1324 C CA . VAL A 1 172 ? 25.415 -17.794 21.912 1.00 29.70 172 VAL A CA 1
ATOM 1325 C C . VAL A 1 172 ? 24.099 -18.433 21.425 1.00 29.70 172 VAL A C 1
ATOM 1327 O O . VAL A 1 172 ? 23.009 -17.994 21.769 1.00 29.70 172 VAL A O 1
ATOM 1330 N N . GLY A 1 173 ? 24.226 -19.550 20.698 1.00 26.94 173 GLY A N 1
ATOM 1331 C CA . GLY A 1 173 ? 23.405 -20.737 20.968 1.00 26.94 173 GLY A CA 1
ATOM 1332 C C . GLY A 1 173 ? 22.126 -20.950 20.159 1.00 26.94 173 GLY A C 1
ATOM 1333 O O . GLY A 1 173 ? 21.023 -20.823 20.678 1.00 26.94 173 GLY A O 1
ATOM 1334 N N . LEU A 1 174 ? 22.278 -21.455 18.932 1.00 30.83 174 LEU A N 1
ATOM 1335 C CA . LEU A 1 174 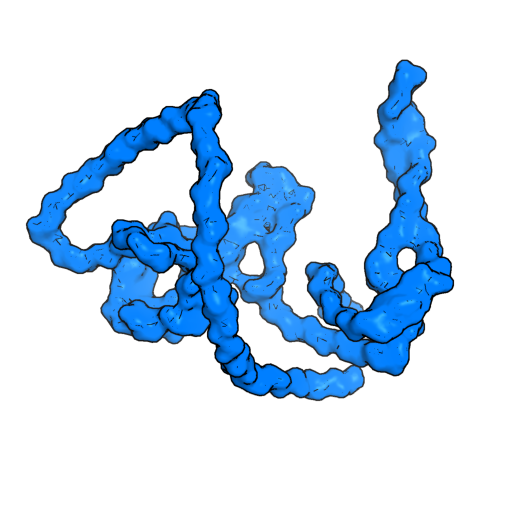? 21.267 -22.284 18.271 1.00 30.83 174 LEU A CA 1
ATOM 1336 C C . LEU A 1 174 ? 20.937 -23.498 19.165 1.00 30.83 174 LEU A C 1
ATOM 1338 O O . LEU A 1 174 ? 21.799 -24.352 19.350 1.00 30.83 174 LEU A O 1
ATOM 1342 N N . SER A 1 175 ? 19.705 -23.634 19.666 1.00 26.66 175 SER A N 1
ATOM 1343 C CA . SER A 1 175 ? 19.046 -24.948 19.765 1.00 26.66 175 SER A CA 1
ATOM 1344 C C . SER A 1 175 ? 17.555 -24.849 20.122 1.00 26.66 175 SER A C 1
ATOM 1346 O O . SER A 1 175 ? 17.159 -24.115 21.019 1.00 26.66 175 SER A O 1
ATOM 1348 N N . LYS A 1 176 ? 16.782 -25.715 19.450 1.00 30.23 176 LYS A N 1
ATOM 1349 C CA . LYS A 1 176 ? 15.406 -26.176 19.731 1.00 30.23 176 LYS A CA 1
ATOM 1350 C C . LYS A 1 176 ? 14.242 -25.369 19.141 1.00 30.23 176 LYS A C 1
ATOM 1352 O O . LYS A 1 176 ? 13.530 -24.632 19.809 1.00 30.23 176 LYS A O 1
ATOM 1357 N N . LEU A 1 177 ? 13.985 -25.701 17.873 1.00 30.30 177 LEU A N 1
ATOM 1358 C CA . LEU A 1 177 ? 12.669 -25.715 17.230 1.00 30.30 177 LEU A CA 1
ATOM 1359 C C . LEU A 1 177 ? 11.655 -26.504 18.088 1.00 30.30 177 LEU A C 1
ATOM 1361 O O . LEU A 1 177 ? 11.799 -27.717 18.263 1.00 30.30 177 LEU A O 1
ATOM 1365 N N . GLY A 1 178 ? 10.615 -25.830 18.580 1.00 28.20 178 GLY A N 1
ATOM 1366 C CA . GLY A 1 178 ? 9.401 -26.447 19.116 1.00 28.20 178 GLY A CA 1
ATOM 1367 C C . GLY A 1 178 ? 8.294 -26.416 18.062 1.00 28.20 178 GLY A C 1
ATOM 1368 O O . GLY A 1 178 ? 7.964 -25.360 17.534 1.00 28.20 178 GLY A O 1
ATOM 1369 N N . LYS A 1 179 ? 7.752 -27.587 17.719 1.00 29.45 179 LYS A N 1
ATOM 1370 C CA . LYS A 1 179 ? 6.646 -27.768 16.767 1.00 29.45 179 LYS A CA 1
ATOM 1371 C C . LYS A 1 179 ? 5.380 -27.081 17.293 1.00 29.45 179 LYS A C 1
ATOM 1373 O O . LYS A 1 179 ? 4.915 -27.447 18.367 1.00 29.45 179 LYS A O 1
ATOM 1378 N N . CYS A 1 180 ? 4.790 -26.175 16.514 1.00 25.23 180 CYS A N 1
ATOM 1379 C CA . CYS A 1 180 ? 3.431 -25.683 16.741 1.00 25.23 180 CYS A CA 1
ATOM 1380 C C . CYS A 1 180 ? 2.551 -26.096 15.555 1.00 25.23 180 CYS A C 1
ATOM 1382 O O . CYS A 1 180 ? 2.821 -25.757 14.405 1.00 25.23 180 CYS A O 1
ATOM 1384 N N . THR A 1 181 ? 1.540 -26.911 15.837 1.00 28.50 181 THR A N 1
ATOM 1385 C CA . THR A 1 181 ? 0.551 -27.425 14.885 1.00 28.50 181 THR A CA 1
ATOM 1386 C C . THR A 1 181 ? -0.394 -26.313 14.436 1.00 28.50 181 THR A C 1
ATOM 1388 O O . THR A 1 181 ? -1.064 -25.702 15.265 1.00 28.50 181 THR A O 1
ATOM 1391 N N . ALA A 1 182 ? -0.469 -26.071 13.125 1.00 27.67 182 ALA A N 1
ATOM 1392 C CA . ALA A 1 182 ? -1.394 -25.116 12.523 1.00 27.67 182 ALA A CA 1
ATOM 1393 C C . ALA A 1 182 ? -2.840 -25.633 12.614 1.00 27.67 182 ALA A C 1
ATOM 1395 O O . ALA A 1 182 ? -3.176 -26.683 12.064 1.00 27.67 182 ALA A O 1
ATOM 1396 N N . ARG A 1 183 ? -3.700 -24.886 13.309 1.00 25.94 183 ARG A N 1
ATOM 1397 C CA . ARG A 1 183 ? -5.154 -25.069 13.307 1.00 25.94 183 ARG A CA 1
ATOM 1398 C C . ARG A 1 183 ? -5.716 -24.204 12.178 1.00 25.94 183 ARG A C 1
ATOM 1400 O O . ARG A 1 183 ? -5.461 -23.005 12.145 1.00 25.94 183 ARG A O 1
ATOM 1407 N N . ALA A 1 184 ? -6.420 -24.819 11.231 1.00 26.53 184 ALA A N 1
ATOM 1408 C CA . ALA A 1 184 ? -7.052 -24.115 10.120 1.00 26.53 184 ALA A CA 1
ATOM 1409 C C . ALA A 1 184 ? -8.116 -23.139 10.648 1.00 26.53 184 ALA A C 1
ATOM 1411 O O . ALA A 1 184 ? -9.064 -23.562 11.310 1.00 26.53 184 ALA A O 1
ATOM 1412 N N . LEU A 1 185 ? -7.948 -21.848 10.361 1.00 28.06 185 LEU A N 1
ATOM 1413 C CA . LEU A 1 185 ? -8.971 -20.827 10.566 1.00 28.06 185 LEU A CA 1
ATOM 1414 C C . LEU A 1 185 ? -9.778 -20.694 9.271 1.00 28.06 185 LEU A C 1
ATOM 1416 O O . LEU A 1 185 ? -9.232 -20.429 8.201 1.00 28.06 185 LEU A O 1
ATOM 1420 N N . SER A 1 186 ? -11.081 -20.942 9.368 1.00 24.94 186 SER A N 1
ATOM 1421 C CA . SER A 1 186 ? -12.054 -20.692 8.309 1.00 24.94 186 SER A CA 1
ATOM 1422 C C . SER A 1 186 ? -12.304 -19.189 8.193 1.00 24.94 186 SER A C 1
ATOM 1424 O O . SER A 1 186 ? -12.799 -18.580 9.140 1.00 24.94 186 SER A O 1
ATOM 1426 N N . PHE A 1 187 ? -11.988 -18.602 7.041 1.00 27.42 187 PHE A N 1
ATOM 1427 C CA . PHE A 1 187 ? -12.333 -17.215 6.729 1.00 27.42 187 PHE A CA 1
ATOM 1428 C C . PHE A 1 187 ? -13.824 -17.098 6.360 1.00 27.42 187 PHE A C 1
ATOM 1430 O O . PHE A 1 187 ? -14.321 -17.948 5.611 1.00 27.42 187 PHE A O 1
ATOM 1437 N N . PRO A 1 188 ? -14.548 -16.064 6.826 1.00 31.05 188 PRO A N 1
ATOM 1438 C CA . PRO A 1 188 ? -15.875 -15.757 6.311 1.00 31.05 188 PRO A CA 1
ATOM 1439 C C . PRO A 1 188 ? -15.791 -15.329 4.838 1.00 31.05 188 PRO A C 1
ATOM 1441 O O . PRO A 1 188 ? -14.855 -14.660 4.403 1.00 31.05 188 PRO A O 1
ATOM 1444 N N . SER A 1 189 ? -16.779 -15.759 4.057 1.00 29.02 189 SER A N 1
ATOM 1445 C CA . SER A 1 189 ? -16.876 -15.537 2.616 1.00 29.02 189 SER A CA 1
ATOM 1446 C C . SER A 1 189 ? -16.922 -14.046 2.271 1.00 29.02 189 SER A C 1
ATOM 1448 O O . SER A 1 189 ? -17.930 -13.380 2.507 1.00 29.02 189 SER A O 1
ATOM 1450 N N . PHE A 1 190 ? -15.854 -13.539 1.659 1.00 30.50 190 PHE A N 1
ATOM 1451 C CA . PHE A 1 190 ? -15.838 -12.219 1.039 1.00 30.50 190 PHE A CA 1
ATOM 1452 C C . PHE A 1 190 ? -16.644 -12.281 -0.267 1.00 30.50 190 PHE A C 1
ATOM 1454 O O . PHE A 1 190 ? -16.295 -13.026 -1.183 1.00 30.50 190 PHE A O 1
ATOM 1461 N N . SER A 1 191 ? -17.750 -11.539 -0.339 1.00 27.86 191 SER A N 1
ATOM 1462 C CA . SER A 1 191 ? -18.553 -11.380 -1.555 1.00 27.86 191 SER A CA 1
ATOM 1463 C C . SER A 1 191 ? -18.017 -10.183 -2.346 1.00 27.86 191 SER A C 1
ATOM 1465 O O . SER A 1 191 ? -18.331 -9.049 -1.975 1.00 27.86 191 SER A O 1
ATOM 1467 N N . PRO A 1 192 ? -17.248 -10.369 -3.434 1.00 33.22 192 PRO A N 1
ATOM 1468 C CA . PRO A 1 192 ? -16.893 -9.251 -4.296 1.00 33.22 192 PRO A CA 1
ATOM 1469 C C . PRO A 1 192 ? -18.167 -8.700 -4.948 1.00 33.22 192 PRO A C 1
ATOM 1471 O O . PRO A 1 192 ? -18.871 -9.414 -5.665 1.00 33.22 192 PRO A O 1
ATOM 1474 N N . ARG A 1 193 ? -18.484 -7.424 -4.690 1.00 30.61 193 ARG A N 1
ATOM 1475 C CA . ARG A 1 193 ? -19.463 -6.697 -5.507 1.00 30.61 193 ARG A CA 1
ATOM 1476 C C . ARG A 1 193 ? -18.947 -6.673 -6.945 1.00 30.61 193 ARG A C 1
ATOM 1478 O O . ARG A 1 193 ? -17.770 -6.428 -7.190 1.00 30.61 193 ARG A O 1
ATOM 1485 N N . ALA A 1 194 ? -19.843 -7.025 -7.857 1.00 29.83 194 ALA A N 1
ATOM 1486 C CA . ALA A 1 194 ? -19.564 -7.345 -9.245 1.00 29.83 194 ALA A CA 1
ATOM 1487 C C . ALA A 1 194 ? -18.799 -6.237 -9.991 1.00 29.83 194 ALA A C 1
ATOM 1489 O O . ALA A 1 194 ? -19.197 -5.074 -9.971 1.00 29.83 194 ALA A O 1
ATOM 1490 N N . CYS A 1 195 ? -17.742 -6.649 -10.695 1.00 31.41 195 CYS A N 1
ATOM 1491 C CA . CYS A 1 195 ? -17.140 -5.910 -11.802 1.00 31.41 195 CYS A CA 1
ATOM 1492 C C . CYS A 1 195 ? -18.127 -5.862 -12.987 1.00 31.41 195 CYS A C 1
ATOM 1494 O O . CYS A 1 195 ? -18.705 -6.896 -13.337 1.00 31.41 195 CYS A O 1
ATOM 1496 N N . VAL A 1 196 ? -18.278 -4.683 -13.602 1.00 33.19 196 VAL A N 1
ATOM 1497 C CA . VAL A 1 196 ? -18.755 -4.510 -14.989 1.00 33.19 196 VAL A CA 1
ATOM 1498 C C . VAL A 1 196 ? -17.557 -4.615 -15.924 1.00 33.19 196 VAL A C 1
ATOM 1500 O O . VAL A 1 196 ? -16.497 -4.059 -15.556 1.00 33.19 196 VAL A O 1
#

Sequence (196 aa):
YNWSNICMQYYSRQFLEKVATKDLGYHVAVKDVKTEAGTVKGLKLEKFIFDAFPYAKKTCLLEVEREAEFAPVKNAFGADKDSPDTARALLMQLHRRWAEAAGATIEGSADEGLEISPLMSYAGENLEEWAGKTLKSGTMVQSGEPHVAILDDPSSPLIAPKAARTISQDSVGLSKLGKCTARALSFPSFSPRACV